Protein AF-K0VFM0-F1 (afdb_monomer)

Foldseek 3Di:
DVLLLVLLVDDDPVVVVVSVVVVVVVVVVPVVVQLVLLPVVQDDDDSSVVSVVVVVVVVVVCVVCLVVVQVVLVVVNNSSNSNVCVVVVVVCVVCVVVPGDDDDDDDDDDPDDPPLLCVLQVLLVVLCVVLVVCCVVPNPPDPSNVVSPVSSVVSVVSSVVSQVPDPRHPDNPVVCVPPVVVVVVVVVVVVVCVVVVD

Structure (mmCIF, N/CA/C/O backbone):
data_AF-K0VFM0-F1
#
_entry.id   AF-K0VFM0-F1
#
loop_
_atom_site.group_PDB
_atom_site.id
_atom_site.type_symbol
_atom_site.label_atom_id
_atom_site.label_alt_id
_atom_site.label_comp_id
_atom_site.label_asym_id
_atom_site.label_entity_id
_atom_site.label_seq_id
_atom_site.pdbx_PDB_ins_code
_atom_site.Cartn_x
_atom_site.Cartn_y
_atom_site.Cartn_z
_atom_site.occupancy
_atom_site.B_iso_or_equiv
_atom_site.auth_seq_id
_atom_site.auth_comp_id
_atom_site.auth_asym_id
_atom_site.auth_atom_id
_atom_site.pdbx_PDB_model_num
ATOM 1 N N . ALA A 1 1 ? 13.503 -5.349 4.483 1.00 81.88 1 ALA A N 1
ATOM 2 C CA . ALA A 1 1 ? 14.954 -5.224 4.218 1.00 81.88 1 ALA A CA 1
ATOM 3 C C . ALA A 1 1 ? 15.462 -6.308 3.263 1.00 81.88 1 ALA A C 1
ATOM 5 O O . ALA A 1 1 ? 15.886 -5.956 2.171 1.00 81.88 1 ALA A O 1
ATOM 6 N N . ALA A 1 2 ? 15.343 -7.597 3.610 1.00 86.94 2 ALA A N 1
ATOM 7 C CA . ALA A 1 2 ? 15.863 -8.714 2.807 1.00 86.94 2 ALA A CA 1
ATOM 8 C C . ALA A 1 2 ? 15.453 -8.683 1.320 1.00 86.94 2 ALA A C 1
ATOM 10 O O . ALA A 1 2 ? 16.326 -8.657 0.464 1.00 86.94 2 ALA A O 1
ATOM 11 N N . ALA A 1 3 ? 14.156 -8.578 0.997 1.00 84.56 3 ALA A N 1
ATOM 12 C CA . ALA A 1 3 ? 13.694 -8.524 -0.400 1.00 84.56 3 ALA A CA 1
ATOM 13 C C . ALA A 1 3 ? 14.218 -7.302 -1.185 1.00 84.56 3 ALA A C 1
ATOM 15 O O . ALA A 1 3 ? 14.496 -7.402 -2.377 1.00 84.56 3 ALA A O 1
ATOM 16 N N . SER A 1 4 ? 14.389 -6.152 -0.517 1.00 83.06 4 SER A N 1
ATOM 17 C CA . SER A 1 4 ? 14.983 -4.949 -1.124 1.00 83.06 4 SER A CA 1
ATOM 18 C C . SER A 1 4 ? 16.455 -5.159 -1.476 1.00 83.06 4 SER A C 1
ATOM 20 O O . SER A 1 4 ? 16.882 -4.760 -2.553 1.00 83.06 4 SER A O 1
ATOM 22 N N . ILE A 1 5 ? 17.213 -5.788 -0.574 1.00 88.12 5 ILE A N 1
ATOM 23 C CA . ILE A 1 5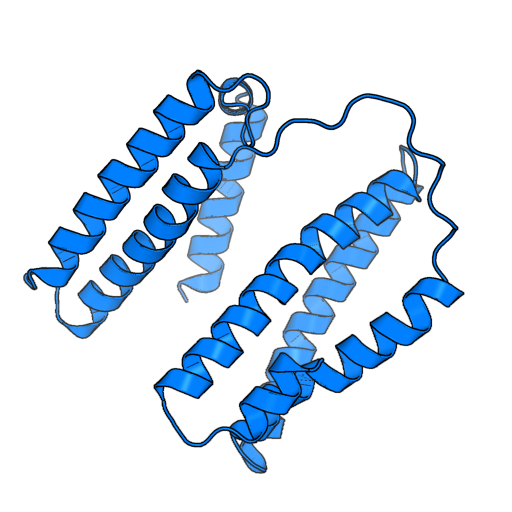 ? 18.629 -6.107 -0.787 1.00 88.12 5 ILE A CA 1
ATOM 24 C C . ILE A 1 5 ? 18.745 -7.153 -1.894 1.00 88.12 5 ILE A C 1
ATOM 26 O O . ILE A 1 5 ? 19.431 -6.909 -2.877 1.00 88.12 5 ILE A O 1
ATOM 30 N N . ALA A 1 6 ? 18.003 -8.259 -1.778 1.00 86.31 6 ALA A N 1
ATOM 31 C CA . ALA A 1 6 ? 18.001 -9.349 -2.748 1.00 86.31 6 ALA A CA 1
ATOM 32 C C . ALA A 1 6 ? 17.711 -8.848 -4.168 1.00 86.31 6 ALA A C 1
ATOM 34 O O . ALA A 1 6 ? 18.461 -9.171 -5.078 1.00 86.31 6 ALA A O 1
ATOM 35 N N . GLY A 1 7 ? 16.705 -7.983 -4.353 1.00 82.38 7 GLY A N 1
ATOM 36 C CA . GLY A 1 7 ? 16.397 -7.405 -5.665 1.00 82.38 7 GLY A CA 1
ATOM 37 C C . GLY A 1 7 ? 17.585 -6.696 -6.329 1.00 82.38 7 GLY A C 1
ATOM 38 O O . GLY A 1 7 ? 17.700 -6.735 -7.549 1.00 82.38 7 GLY A O 1
ATOM 39 N N . GLY A 1 8 ? 18.491 -6.098 -5.547 1.00 83.81 8 GLY A N 1
ATOM 40 C CA . GLY A 1 8 ? 19.696 -5.429 -6.048 1.00 83.81 8 GLY A CA 1
ATOM 41 C C . GLY A 1 8 ? 20.730 -6.359 -6.691 1.00 83.81 8 GLY A C 1
ATOM 42 O O . GLY A 1 8 ? 21.510 -5.894 -7.513 1.00 83.81 8 GLY A O 1
ATOM 43 N N . PHE A 1 9 ? 20.714 -7.654 -6.367 1.00 87.69 9 PHE A N 1
ATOM 44 C CA . PHE A 1 9 ? 21.705 -8.644 -6.819 1.00 87.69 9 PHE A CA 1
ATOM 45 C C . PHE A 1 9 ? 21.132 -9.672 -7.798 1.00 87.69 9 PHE A C 1
ATOM 47 O O . PHE A 1 9 ? 21.772 -10.668 -8.112 1.00 87.69 9 PHE A O 1
ATOM 54 N N . VAL A 1 10 ? 19.899 -9.461 -8.245 1.00 87.69 10 VAL A N 1
ATOM 55 C CA . VAL A 1 10 ? 19.189 -10.398 -9.106 1.00 87.69 10 VAL A CA 1
ATOM 56 C C . VAL A 1 10 ? 19.416 -10.050 -10.576 1.00 87.69 10 VAL A C 1
ATOM 58 O O . VAL A 1 10 ? 19.264 -8.888 -10.956 1.00 87.69 10 VAL A O 1
ATOM 61 N N . ASP A 1 11 ? 19.715 -11.059 -11.400 1.00 86.12 11 ASP A N 1
ATOM 62 C CA . ASP A 1 11 ? 20.033 -10.892 -12.828 1.00 86.12 11 ASP A CA 1
ATOM 63 C C . ASP A 1 11 ? 18.962 -11.404 -13.801 1.00 86.12 11 ASP A C 1
ATOM 65 O O . ASP A 1 11 ? 19.011 -11.064 -14.982 1.00 86.12 11 ASP A O 1
ATOM 69 N N . SER A 1 12 ? 17.964 -12.173 -13.343 1.00 91.38 12 SER A N 1
ATOM 70 C CA . SER A 1 12 ? 16.891 -12.666 -14.218 1.00 91.38 12 SER A CA 1
ATOM 71 C C . SER A 1 12 ? 15.568 -11.922 -14.011 1.00 91.38 12 SER A C 1
ATOM 73 O O . SER A 1 12 ? 15.170 -11.597 -12.893 1.00 91.38 12 SER A O 1
ATOM 75 N N . GLY A 1 13 ? 14.849 -11.662 -15.108 1.00 89.31 13 GLY A N 1
ATOM 76 C CA . GLY A 1 13 ? 13.555 -10.969 -15.080 1.00 89.31 13 GLY A CA 1
ATOM 77 C C . GLY A 1 13 ? 12.537 -11.593 -14.109 1.00 89.31 13 GLY A C 1
ATOM 78 O O . GLY A 1 13 ? 12.006 -10.874 -13.261 1.00 89.31 13 GLY A O 1
ATOM 79 N N . PRO A 1 14 ? 12.297 -12.920 -14.147 1.00 92.62 14 PRO A N 1
ATOM 80 C CA . PRO A 1 14 ? 11.340 -13.569 -13.246 1.00 92.62 14 PRO A CA 1
ATOM 81 C C . PRO A 1 14 ? 11.687 -13.422 -11.760 1.00 92.62 14 PRO A C 1
ATOM 83 O O . PRO A 1 14 ? 10.809 -13.187 -10.930 1.00 92.62 14 PRO A O 1
ATOM 86 N N . THR A 1 15 ? 12.968 -13.517 -11.406 1.00 89.12 15 THR A N 1
ATOM 87 C CA . THR A 1 15 ? 13.404 -13.398 -10.009 1.00 89.12 15 THR A CA 1
ATOM 88 C C . THR A 1 15 ? 13.335 -11.948 -9.521 1.00 89.12 15 THR A C 1
ATOM 90 O O . THR A 1 15 ? 12.985 -11.709 -8.364 1.00 89.12 15 THR A O 1
ATOM 93 N N . LEU A 1 16 ? 13.553 -10.965 -10.404 1.00 89.44 16 LEU A N 1
ATOM 94 C CA . LEU A 1 16 ? 13.345 -9.550 -10.092 1.00 89.44 16 LEU A CA 1
ATOM 95 C C . LEU A 1 16 ? 11.862 -9.256 -9.813 1.00 89.44 16 LEU A C 1
ATOM 97 O O . LEU A 1 16 ? 11.539 -8.544 -8.858 1.00 89.44 16 LEU A O 1
ATOM 101 N N . ILE A 1 17 ? 10.957 -9.842 -10.604 1.00 90.81 17 ILE A N 1
ATOM 102 C CA . ILE A 1 17 ? 9.504 -9.750 -10.395 1.00 90.81 17 ILE A CA 1
ATOM 103 C C . ILE A 1 17 ? 9.112 -10.382 -9.054 1.00 90.81 17 ILE A C 1
ATOM 105 O O . ILE A 1 17 ? 8.379 -9.766 -8.281 1.00 90.81 17 ILE A O 1
ATOM 109 N N . ALA A 1 18 ? 9.643 -11.562 -8.722 1.00 91.38 18 ALA A N 1
ATOM 110 C CA . ALA A 1 18 ? 9.385 -12.206 -7.434 1.00 91.38 18 ALA A CA 1
ATOM 111 C C . ALA A 1 18 ? 9.860 -11.343 -6.247 1.00 91.38 18 ALA A C 1
ATOM 113 O O . ALA A 1 18 ? 9.117 -11.132 -5.287 1.00 91.38 18 ALA A O 1
ATOM 114 N N . ALA A 1 19 ? 11.063 -10.762 -6.329 1.00 90.69 19 ALA A N 1
ATOM 115 C CA .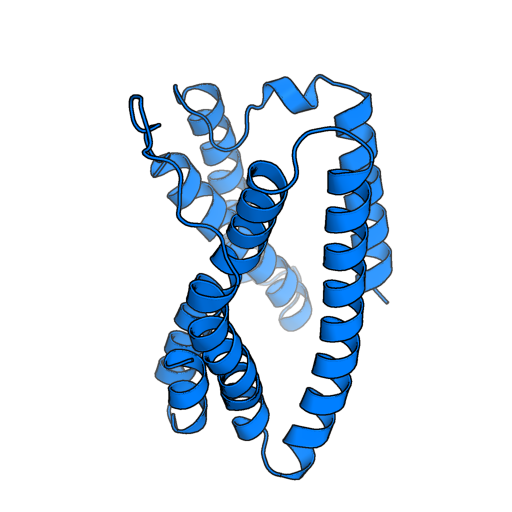 ALA A 1 19 ? 11.573 -9.852 -5.302 1.00 90.69 19 ALA A CA 1
ATOM 116 C C . ALA A 1 19 ? 10.694 -8.596 -5.151 1.00 90.69 19 ALA A C 1
ATOM 118 O O . ALA A 1 19 ? 10.417 -8.151 -4.032 1.00 90.69 19 ALA A O 1
ATOM 119 N N . ARG A 1 20 ? 10.208 -8.038 -6.269 1.00 90.31 20 ARG A N 1
ATOM 120 C CA . ARG A 1 20 ? 9.265 -6.908 -6.285 1.00 90.31 20 ARG A CA 1
ATOM 121 C C . ARG A 1 20 ? 7.937 -7.263 -5.632 1.00 90.31 20 ARG A C 1
ATOM 123 O O . ARG A 1 20 ? 7.436 -6.453 -4.857 1.00 90.31 20 ARG A O 1
ATOM 130 N N . LEU A 1 21 ? 7.408 -8.453 -5.906 1.00 91.56 21 LEU A N 1
ATOM 131 C CA . LEU A 1 21 ? 6.166 -8.941 -5.317 1.00 91.56 21 LEU A CA 1
ATOM 132 C C . LEU A 1 21 ? 6.287 -9.028 -3.792 1.00 91.56 21 LEU A C 1
ATOM 134 O O . LEU A 1 21 ? 5.485 -8.432 -3.078 1.00 91.56 21 LEU A O 1
ATOM 138 N N . ILE A 1 22 ? 7.340 -9.680 -3.289 1.00 93.19 22 ILE A N 1
ATOM 139 C CA . ILE A 1 22 ? 7.588 -9.805 -1.843 1.00 93.19 22 ILE A CA 1
ATOM 140 C C . ILE A 1 22 ? 7.740 -8.422 -1.196 1.00 93.19 22 ILE A C 1
ATOM 142 O O . ILE A 1 22 ? 7.172 -8.155 -0.136 1.00 93.19 22 ILE A O 1
ATOM 146 N N . LYS A 1 23 ? 8.479 -7.511 -1.842 1.00 90.44 23 LYS A N 1
ATOM 147 C CA . LYS A 1 23 ? 8.645 -6.133 -1.361 1.00 90.44 23 LYS A CA 1
ATOM 148 C C . LYS A 1 23 ? 7.313 -5.372 -1.337 1.00 90.44 23 LYS A C 1
ATOM 150 O O . LYS A 1 23 ? 7.068 -4.639 -0.382 1.00 90.44 23 LYS A O 1
ATOM 155 N N . GLY A 1 24 ? 6.464 -5.557 -2.347 1.00 90.94 24 GLY A N 1
ATOM 156 C CA . GLY A 1 24 ? 5.124 -4.975 -2.416 1.00 90.94 24 GLY A CA 1
ATOM 157 C C . GLY A 1 24 ? 4.217 -5.471 -1.291 1.00 90.94 24 GLY A C 1
ATOM 158 O O . GLY A 1 24 ? 3.609 -4.656 -0.605 1.00 90.94 24 GLY A O 1
ATOM 159 N N . ILE A 1 25 ? 4.207 -6.783 -1.029 1.00 92.44 25 ILE A N 1
ATOM 160 C CA . ILE A 1 25 ? 3.456 -7.388 0.084 1.00 92.44 25 ILE A CA 1
ATOM 161 C C . ILE A 1 25 ? 3.911 -6.795 1.425 1.00 92.44 25 ILE A C 1
ATOM 163 O O . ILE A 1 25 ? 3.085 -6.354 2.220 1.00 92.44 25 ILE A O 1
ATOM 167 N N . ALA A 1 26 ? 5.224 -6.714 1.663 1.00 91.38 26 ALA A N 1
ATOM 168 C CA . ALA A 1 26 ? 5.758 -6.117 2.888 1.00 91.38 26 ALA A CA 1
ATOM 169 C C . ALA A 1 26 ? 5.353 -4.636 3.045 1.00 91.38 26 ALA A C 1
ATOM 171 O O . ALA A 1 26 ? 4.979 -4.201 4.136 1.00 91.38 26 ALA A O 1
ATOM 172 N N . ALA A 1 27 ? 5.389 -3.864 1.955 1.00 89.69 27 ALA A N 1
ATOM 173 C CA . ALA A 1 27 ? 4.971 -2.466 1.964 1.00 89.69 27 ALA A CA 1
ATOM 174 C C . ALA A 1 27 ? 3.467 -2.313 2.256 1.00 89.69 27 ALA A C 1
ATOM 176 O O . ALA A 1 27 ? 3.090 -1.444 3.043 1.00 89.69 27 ALA A O 1
ATOM 177 N N . ALA A 1 28 ? 2.623 -3.188 1.697 1.00 90.12 28 ALA A N 1
ATOM 178 C CA . ALA A 1 28 ? 1.171 -3.150 1.872 1.00 90.12 28 ALA A CA 1
ATOM 179 C C . ALA A 1 28 ? 0.735 -3.285 3.342 1.00 90.12 28 ALA A C 1
ATOM 181 O O . ALA A 1 28 ? -0.232 -2.649 3.752 1.00 90.12 28 ALA A O 1
ATOM 182 N N . PHE A 1 29 ? 1.473 -4.043 4.159 1.00 91.12 29 PHE A N 1
ATOM 183 C CA . PHE A 1 29 ? 1.192 -4.168 5.595 1.00 91.12 29 PHE A CA 1
ATOM 184 C C . PHE A 1 29 ? 1.638 -2.963 6.429 1.00 91.12 29 PHE A C 1
ATOM 186 O O . PHE A 1 29 ? 1.129 -2.754 7.528 1.00 91.12 29 PHE A O 1
ATOM 193 N N . THR A 1 30 ? 2.574 -2.154 5.931 1.00 91.31 30 THR A N 1
ATOM 194 C CA . THR A 1 30 ? 3.240 -1.128 6.747 1.00 91.31 30 THR A CA 1
ATOM 195 C C . THR A 1 30 ? 2.290 0.010 7.125 1.00 91.31 30 THR A C 1
ATOM 197 O O . THR A 1 30 ? 2.191 0.369 8.296 1.00 91.31 30 THR A O 1
ATOM 200 N N . ALA A 1 31 ? 1.557 0.558 6.152 1.00 90.69 31 ALA A N 1
ATOM 201 C CA . ALA A 1 31 ? 0.626 1.664 6.380 1.00 90.69 31 ALA A CA 1
ATOM 202 C C . ALA A 1 31 ? -0.540 1.312 7.333 1.00 90.69 31 ALA A C 1
ATOM 204 O O . ALA A 1 31 ? -0.738 2.051 8.300 1.00 90.69 31 ALA A O 1
ATOM 205 N N . PRO A 1 32 ? -1.294 0.208 7.138 1.00 90.38 32 PRO A N 1
ATOM 206 C CA . PRO A 1 32 ? -2.377 -0.151 8.052 1.00 90.38 32 PRO A CA 1
ATOM 207 C C . PRO A 1 32 ? -1.870 -0.528 9.450 1.00 90.38 32 PRO A C 1
ATOM 209 O O . PRO A 1 32 ? -2.517 -0.165 10.429 1.00 90.38 32 PRO A O 1
ATOM 212 N N . ALA A 1 33 ? -0.711 -1.188 9.569 1.00 91.06 33 ALA A N 1
ATOM 213 C CA . ALA A 1 33 ? -0.119 -1.499 10.872 1.00 91.06 33 ALA A CA 1
ATOM 214 C C . ALA A 1 33 ? 0.301 -0.227 11.625 1.00 91.06 33 ALA A C 1
ATOM 216 O O . ALA A 1 33 ? -0.032 -0.069 12.798 1.00 91.06 33 ALA A O 1
ATOM 217 N N . ALA A 1 34 ? 0.971 0.709 10.943 1.00 92.00 34 ALA A N 1
ATOM 218 C CA . ALA A 1 34 ? 1.343 1.995 11.526 1.00 92.00 34 ALA A CA 1
ATOM 219 C C . ALA A 1 34 ? 0.106 2.788 11.964 1.00 92.00 34 ALA A C 1
ATOM 221 O O . ALA A 1 34 ? 0.081 3.322 13.070 1.00 92.00 34 ALA A O 1
ATOM 222 N N . LEU A 1 35 ? -0.942 2.818 11.133 1.00 92.88 35 LEU A N 1
ATOM 223 C CA . LEU A 1 35 ? -2.193 3.473 11.490 1.00 92.88 35 LEU A CA 1
ATOM 224 C C . LEU A 1 35 ? -2.808 2.819 12.730 1.00 92.88 35 LEU A C 1
ATOM 226 O O . LEU A 1 35 ? -3.075 3.521 13.696 1.00 92.88 35 LEU A O 1
ATOM 230 N N . ALA A 1 36 ? -2.970 1.494 12.747 1.00 90.38 36 ALA A N 1
ATOM 231 C CA . ALA A 1 36 ? -3.520 0.771 13.893 1.00 90.38 36 ALA A CA 1
ATOM 232 C C . ALA A 1 36 ? -2.763 1.077 15.197 1.00 90.38 36 ALA A C 1
ATOM 234 O O . ALA A 1 36 ? -3.406 1.375 16.202 1.00 90.38 36 ALA A O 1
ATOM 235 N N . LEU A 1 37 ? -1.426 1.101 15.155 1.00 90.31 37 LEU A N 1
ATOM 236 C CA . LEU A 1 37 ? -0.582 1.473 16.294 1.00 90.31 37 LEU A CA 1
ATOM 237 C C . LEU A 1 37 ? -0.815 2.918 16.746 1.00 90.31 37 LEU A C 1
ATOM 239 O O . LEU A 1 37 ? -0.947 3.179 17.937 1.00 90.31 37 LEU A O 1
ATOM 243 N N . LEU A 1 38 ? -0.909 3.873 15.818 1.00 92.19 38 LEU A N 1
ATOM 244 C CA . LEU A 1 38 ? -1.205 5.263 16.175 1.00 92.19 38 LEU A CA 1
ATOM 245 C C . LEU A 1 38 ? -2.574 5.391 16.845 1.00 92.19 38 LEU A C 1
ATOM 247 O O . LEU A 1 38 ? -2.703 6.107 17.832 1.00 92.19 38 LEU A O 1
ATOM 251 N N . LEU A 1 39 ? -3.584 4.693 16.322 1.00 90.62 39 LEU A N 1
ATOM 252 C CA . LEU A 1 39 ? -4.938 4.709 16.869 1.00 90.62 39 LEU A CA 1
ATOM 253 C C . LEU A 1 39 ? -5.032 4.009 18.237 1.00 90.62 39 LEU A C 1
ATOM 255 O O . LEU A 1 39 ? -5.913 4.364 19.016 1.00 90.62 39 LEU A O 1
ATOM 259 N N . SER A 1 40 ? -4.174 3.021 18.520 1.00 88.56 40 SER A N 1
ATOM 260 C CA . SER A 1 40 ? -4.152 2.313 19.806 1.00 88.56 40 SER A CA 1
ATOM 261 C C . SER A 1 40 ? -3.307 3.019 20.866 1.00 88.56 40 SER A C 1
ATOM 263 O O . SER A 1 40 ? -3.659 2.984 22.040 1.00 88.56 40 SER A O 1
ATOM 265 N N . VAL A 1 41 ? -2.197 3.649 20.471 1.00 89.62 41 VAL A N 1
ATOM 266 C CA . VAL A 1 41 ? -1.286 4.365 21.381 1.00 89.62 41 VAL A CA 1
ATOM 267 C C . VAL A 1 41 ? -1.828 5.751 21.722 1.00 89.62 41 VAL A C 1
ATOM 269 O O . VAL A 1 41 ? -1.802 6.164 22.880 1.00 89.62 41 VAL A O 1
ATOM 272 N N . PHE A 1 42 ? -2.337 6.475 20.725 1.00 88.12 42 PHE A N 1
ATOM 273 C CA . PHE A 1 42 ? -2.924 7.795 20.912 1.00 88.12 42 PHE A CA 1
ATOM 274 C C . PHE A 1 42 ? -4.448 7.644 20.924 1.00 88.12 42 PHE A C 1
ATOM 276 O O . PHE A 1 42 ? -5.068 7.445 19.879 1.00 88.12 42 PHE A O 1
ATOM 283 N N . GLY A 1 43 ? -5.042 7.713 22.121 1.00 84.31 43 GLY A N 1
ATOM 284 C CA . GLY A 1 43 ? -6.494 7.656 22.334 1.00 84.31 43 GLY A CA 1
ATOM 285 C C . GLY A 1 43 ? -7.266 8.788 21.638 1.00 84.31 43 GLY A C 1
ATOM 286 O O . GLY A 1 43 ? -6.748 9.506 20.791 1.00 84.31 43 GLY A O 1
ATOM 287 N N . GLU A 1 44 ? -8.543 8.972 21.952 1.00 87.94 44 GLU A N 1
ATOM 288 C CA . GLU A 1 44 ? -9.372 9.945 21.226 1.00 87.94 44 GLU A CA 1
ATOM 289 C C . GLU A 1 44 ? -8.981 11.417 21.475 1.00 87.94 44 GLU A C 1
ATOM 291 O O . GLU A 1 44 ? -8.373 11.771 22.483 1.00 87.94 44 GLU A O 1
ATOM 296 N N . GLY A 1 45 ? -9.333 12.293 20.526 1.00 90.75 45 GLY A N 1
ATOM 297 C CA . GLY A 1 45 ? -9.147 13.742 20.645 1.00 90.75 45 GLY A CA 1
ATOM 298 C C . GLY A 1 45 ? -7.906 14.303 19.942 1.00 90.75 45 GLY A C 1
ATOM 299 O O . GLY A 1 45 ? -7.454 13.809 18.904 1.00 90.75 45 GLY A O 1
ATOM 300 N N . THR A 1 46 ? -7.376 15.401 20.485 1.00 92.56 46 THR A N 1
ATOM 301 C CA . THR A 1 46 ? -6.342 16.236 19.845 1.00 92.56 46 THR A CA 1
ATOM 302 C C . THR A 1 46 ? -5.000 15.525 19.681 1.00 92.56 46 THR A C 1
ATOM 304 O O . THR A 1 46 ? -4.317 15.741 18.680 1.00 92.56 46 THR A O 1
ATOM 307 N N . ALA A 1 47 ? -4.635 14.638 20.611 1.00 92.06 47 ALA A N 1
ATOM 308 C CA . ALA A 1 47 ? -3.394 13.866 20.546 1.00 92.06 47 ALA A CA 1
ATOM 309 C C . ALA A 1 47 ? -3.348 12.958 19.304 1.00 92.06 47 ALA A C 1
ATOM 311 O O . ALA A 1 47 ? -2.363 12.971 18.566 1.00 92.06 47 ALA A O 1
ATOM 312 N N . ARG A 1 48 ? -4.441 12.243 19.013 1.00 93.88 48 ARG A N 1
ATOM 313 C CA . ARG A 1 48 ? -4.569 11.396 17.818 1.00 93.88 48 ARG A CA 1
ATOM 314 C C . ARG A 1 48 ? -4.629 12.205 16.538 1.00 93.88 48 ARG A C 1
ATOM 316 O O . ARG A 1 48 ? -3.972 11.837 15.571 1.00 93.88 48 ARG A O 1
ATOM 323 N N . ALA A 1 49 ? -5.340 13.333 16.534 1.00 93.38 49 ALA A N 1
ATOM 324 C CA . ALA A 1 49 ? -5.338 14.236 15.384 1.00 93.38 49 ALA A CA 1
ATOM 325 C C . ALA A 1 49 ? -3.916 14.735 15.061 1.00 93.38 49 ALA A C 1
ATOM 327 O O . ALA A 1 49 ? -3.494 14.692 13.907 1.00 93.38 49 ALA A O 1
ATOM 328 N N . LYS A 1 50 ? -3.139 15.125 16.082 1.00 94.56 50 LYS A N 1
ATOM 329 C CA . LYS A 1 50 ? -1.735 15.531 15.925 1.00 94.56 50 LYS A CA 1
ATOM 330 C C . LYS A 1 50 ? -0.861 14.379 15.428 1.00 94.56 50 LYS A C 1
ATOM 332 O O . LYS A 1 50 ? -0.064 14.581 14.517 1.00 94.56 50 LYS A O 1
ATOM 337 N N . ALA A 1 51 ? -1.028 13.180 15.983 1.00 94.19 51 ALA A N 1
ATOM 338 C CA . ALA A 1 51 ? -0.282 11.995 15.571 1.00 94.19 51 ALA A CA 1
ATOM 339 C C . ALA A 1 51 ? -0.551 11.624 14.100 1.00 94.19 51 ALA A C 1
ATOM 341 O O . ALA A 1 51 ? 0.387 11.386 13.343 1.00 94.19 51 ALA A O 1
ATOM 342 N N . LEU A 1 52 ? -1.816 11.662 13.667 1.00 95.19 52 LEU A N 1
ATOM 343 C CA . LEU A 1 52 ? -2.207 11.450 12.268 1.00 95.19 52 LEU A CA 1
ATOM 344 C C . LEU A 1 52 ? -1.698 12.560 11.340 1.00 95.19 52 LEU A C 1
ATOM 346 O O . LEU A 1 52 ? -1.302 12.279 10.208 1.00 95.19 52 LEU A O 1
ATOM 350 N N . GLY A 1 53 ? -1.664 13.805 11.822 1.00 95.00 53 GLY A N 1
ATOM 351 C CA . GLY A 1 53 ? -1.054 14.927 11.113 1.00 95.00 53 GLY A CA 1
ATOM 352 C C . GLY A 1 53 ? 0.439 14.700 10.873 1.00 95.00 53 GLY A C 1
ATOM 353 O O . GLY A 1 53 ? 0.889 14.763 9.734 1.00 95.00 53 GLY A O 1
ATOM 354 N N . VAL A 1 54 ? 1.196 14.343 11.917 1.00 95.69 54 VAL A N 1
ATOM 355 C CA . VAL A 1 54 ? 2.628 14.010 11.801 1.00 95.69 54 VAL A CA 1
ATOM 356 C C . VAL A 1 54 ? 2.843 12.810 10.881 1.00 95.69 54 VAL A C 1
ATOM 358 O O . VAL A 1 54 ? 3.720 12.858 10.028 1.00 95.69 54 VAL A O 1
ATOM 361 N N . PHE A 1 55 ? 2.031 11.758 10.998 1.00 94.81 55 PHE A N 1
ATOM 362 C CA . PHE A 1 55 ? 2.102 10.594 10.113 1.00 94.81 55 PHE A CA 1
ATOM 363 C C . PHE A 1 55 ? 1.933 10.978 8.639 1.00 94.81 55 PHE A C 1
ATOM 365 O O . PHE A 1 55 ? 2.740 10.579 7.800 1.00 94.81 55 PHE A O 1
ATOM 372 N N . SER A 1 56 ? 0.933 11.806 8.337 1.00 93.56 56 SER A N 1
ATOM 373 C CA . SER A 1 56 ? 0.657 12.272 6.975 1.00 93.56 56 SER A CA 1
ATOM 374 C C . SER A 1 56 ? 1.790 13.156 6.441 1.00 93.56 56 SER A C 1
ATOM 376 O O . SER A 1 56 ? 2.253 12.951 5.320 1.00 93.56 56 SER A O 1
ATOM 378 N N . SER A 1 57 ? 2.300 14.083 7.260 1.00 95.38 57 SER A N 1
ATOM 379 C CA . SER A 1 57 ? 3.432 14.951 6.907 1.00 95.38 57 SER A CA 1
ATOM 380 C C . SER A 1 57 ? 4.715 14.160 6.659 1.00 95.38 57 SER A C 1
ATOM 382 O O . SER A 1 57 ? 5.406 14.401 5.671 1.00 95.38 57 SER A O 1
ATOM 384 N N . THR A 1 58 ? 5.021 13.177 7.509 1.00 94.75 58 THR A N 1
ATOM 385 C CA . THR A 1 58 ? 6.171 12.281 7.325 1.00 94.75 58 THR A CA 1
ATOM 386 C C . THR A 1 58 ? 6.003 11.419 6.077 1.00 94.75 58 THR A C 1
ATOM 388 O O . THR A 1 58 ? 6.974 11.205 5.357 1.00 94.75 58 THR A O 1
ATOM 391 N N . GLY A 1 59 ? 4.782 10.967 5.773 1.00 93.44 59 GLY A N 1
ATOM 392 C CA . GLY A 1 59 ? 4.471 10.260 4.530 1.00 93.44 59 GLY A CA 1
ATOM 393 C C . GLY A 1 59 ? 4.756 11.111 3.289 1.00 93.44 59 GLY A C 1
ATOM 394 O O . GLY A 1 59 ? 5.445 10.652 2.378 1.00 93.44 59 GLY A O 1
ATOM 395 N N . ALA A 1 60 ? 4.304 12.368 3.279 1.00 92.81 60 ALA A N 1
ATOM 396 C CA . ALA A 1 60 ? 4.570 13.309 2.190 1.00 92.81 60 ALA A CA 1
ATOM 397 C C . ALA A 1 60 ? 6.068 13.640 2.056 1.00 92.81 60 ALA A C 1
ATOM 399 O O . ALA A 1 60 ? 6.618 13.593 0.956 1.00 92.81 60 ALA A O 1
ATOM 400 N N . ALA A 1 61 ? 6.754 13.904 3.171 1.00 94.94 61 ALA A N 1
ATOM 401 C CA . ALA A 1 61 ? 8.195 14.146 3.178 1.00 94.94 61 ALA A CA 1
ATOM 402 C C . ALA A 1 61 ? 8.975 12.924 2.671 1.00 94.94 61 ALA A C 1
ATOM 404 O O . ALA A 1 61 ? 9.872 13.059 1.842 1.00 94.94 61 ALA A O 1
ATOM 405 N N . GLY A 1 62 ? 8.600 11.722 3.116 1.00 92.94 62 GLY A N 1
ATOM 406 C CA . GLY A 1 62 ? 9.184 10.464 2.661 1.00 92.94 62 GLY A CA 1
ATOM 407 C C . GLY A 1 62 ? 8.954 10.208 1.172 1.00 92.94 62 GLY A C 1
ATOM 408 O O . GLY A 1 62 ? 9.859 9.713 0.505 1.00 92.94 62 GLY A O 1
ATOM 409 N N . PHE A 1 63 ? 7.793 10.587 0.631 1.00 91.56 63 PHE A N 1
ATOM 410 C CA . PHE A 1 63 ? 7.513 10.514 -0.804 1.00 91.56 63 PHE A CA 1
ATOM 411 C C . PHE A 1 63 ? 8.453 11.418 -1.611 1.00 91.56 63 PHE A C 1
ATOM 413 O O . PHE A 1 63 ? 9.120 10.940 -2.528 1.00 91.56 63 PHE A O 1
ATOM 420 N N . VAL A 1 64 ? 8.575 12.695 -1.230 1.00 94.31 64 VAL A N 1
ATOM 421 C CA . VAL A 1 64 ? 9.463 13.658 -1.906 1.00 94.31 64 VAL A CA 1
ATOM 422 C C . VAL A 1 64 ? 10.927 13.229 -1.797 1.00 94.31 64 VAL A C 1
ATOM 424 O O . VAL A 1 64 ? 11.618 13.125 -2.809 1.00 94.31 64 VAL A O 1
ATOM 427 N N . LEU A 1 65 ? 11.396 12.915 -0.584 1.00 93.88 65 LEU A N 1
ATOM 428 C CA . LEU A 1 65 ? 12.764 12.446 -0.355 1.00 93.88 65 LEU A CA 1
ATOM 429 C C . LEU A 1 65 ? 13.042 11.150 -1.116 1.00 93.88 65 LEU A C 1
ATOM 431 O O . LEU A 1 65 ? 14.093 11.019 -1.734 1.00 93.88 65 LEU A O 1
ATOM 435 N N . GLY A 1 66 ? 12.100 10.207 -1.117 1.00 92.12 66 GLY A N 1
ATOM 436 C CA . GLY A 1 66 ? 12.217 8.953 -1.852 1.00 92.12 66 GLY A CA 1
ATOM 437 C C . GLY A 1 66 ? 12.319 9.163 -3.361 1.00 92.12 66 GLY A C 1
ATOM 438 O O . GLY A 1 66 ? 13.096 8.467 -4.009 1.00 92.12 66 GLY A O 1
ATOM 439 N N . MET A 1 67 ? 11.592 10.134 -3.918 1.00 91.31 67 MET A N 1
ATOM 440 C CA . MET A 1 67 ? 11.662 10.475 -5.340 1.00 91.31 67 MET A CA 1
ATOM 441 C C . MET A 1 67 ? 13.026 11.084 -5.703 1.00 91.31 67 MET A C 1
ATOM 443 O O . MET A 1 67 ? 13.667 10.630 -6.650 1.00 91.31 67 MET A O 1
ATOM 447 N N . VAL A 1 68 ? 13.513 12.044 -4.907 1.00 93.69 68 VAL A N 1
ATOM 448 C CA . VAL A 1 68 ? 14.819 12.698 -5.117 1.00 93.69 68 VAL A CA 1
ATOM 449 C C . VAL A 1 68 ? 15.973 11.709 -4.946 1.00 93.69 68 VAL A C 1
ATOM 451 O O . VAL A 1 68 ? 16.819 11.582 -5.830 1.00 93.69 68 VAL A O 1
ATOM 454 N N . LEU A 1 69 ? 15.997 10.971 -3.832 1.00 92.69 69 LEU A N 1
ATOM 455 C CA . LEU A 1 69 ? 17.027 9.968 -3.556 1.00 92.69 69 LEU A CA 1
ATOM 456 C C . LEU A 1 69 ? 16.956 8.806 -4.550 1.00 92.69 69 LEU A C 1
ATOM 458 O O . LEU A 1 69 ? 17.992 8.288 -4.958 1.00 92.69 69 LEU A O 1
ATOM 462 N N . GLY A 1 70 ? 15.750 8.424 -4.976 1.00 91.00 70 GLY A N 1
ATOM 463 C CA . GLY A 1 70 ? 15.533 7.408 -5.999 1.00 91.00 70 GLY A CA 1
ATOM 464 C C . GLY A 1 70 ? 16.122 7.828 -7.341 1.00 91.00 70 GLY A C 1
ATOM 465 O O . GLY A 1 70 ? 16.861 7.051 -7.939 1.00 91.00 70 GLY A O 1
ATOM 466 N N . GLY A 1 71 ? 15.870 9.067 -7.774 1.00 91.06 71 GLY A N 1
ATOM 467 C CA . GLY A 1 71 ? 16.498 9.647 -8.962 1.00 91.06 71 GLY A CA 1
ATOM 468 C C . GLY A 1 71 ? 18.021 9.684 -8.839 1.00 91.06 71 GLY A C 1
ATOM 469 O O . GLY A 1 71 ? 18.715 9.127 -9.684 1.00 91.06 71 GLY A O 1
ATOM 470 N N . ALA A 1 72 ? 18.554 10.234 -7.746 1.00 92.56 72 ALA A N 1
ATOM 471 C CA . ALA A 1 72 ? 19.996 10.284 -7.499 1.00 92.56 72 ALA A CA 1
ATOM 472 C C . ALA A 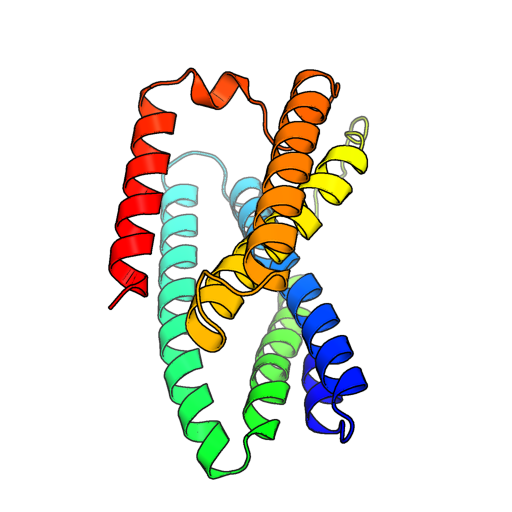1 72 ? 20.657 8.891 -7.499 1.00 92.56 72 ALA A C 1
ATOM 474 O O . ALA A 1 72 ? 21.742 8.718 -8.050 1.00 92.56 72 ALA A O 1
ATOM 475 N N . ALA A 1 73 ? 19.996 7.871 -6.943 1.00 91.50 73 ALA A N 1
ATOM 476 C CA . ALA A 1 73 ? 20.500 6.500 -6.930 1.00 91.50 73 ALA A CA 1
ATOM 477 C C . ALA A 1 73 ? 20.709 5.936 -8.348 1.00 91.50 73 ALA A C 1
ATOM 479 O O . ALA A 1 73 ? 21.634 5.149 -8.560 1.00 91.50 73 ALA A O 1
ATOM 480 N N . THR A 1 74 ? 19.906 6.367 -9.331 1.00 92.50 74 THR A N 1
ATOM 481 C CA . THR A 1 74 ? 20.055 5.919 -10.727 1.00 92.50 74 THR A CA 1
ATOM 482 C C . THR A 1 74 ? 21.345 6.400 -11.394 1.00 92.50 74 THR A C 1
ATOM 484 O O . THR A 1 74 ? 21.800 5.730 -12.316 1.00 92.50 74 THR A O 1
ATOM 487 N N . ILE A 1 75 ? 21.982 7.467 -10.887 1.00 93.81 75 ILE A N 1
ATOM 488 C CA . ILE A 1 75 ? 23.290 7.957 -11.365 1.00 93.81 75 ILE A CA 1
ATOM 489 C C . ILE A 1 75 ? 24.378 6.897 -11.143 1.00 93.81 75 ILE A C 1
ATOM 491 O O . ILE A 1 75 ? 25.276 6.743 -11.967 1.00 93.81 75 ILE A O 1
ATOM 495 N N . PHE A 1 76 ? 24.284 6.143 -10.044 1.00 90.31 76 PHE A N 1
ATOM 496 C CA . PHE A 1 76 ? 25.208 5.051 -9.747 1.00 90.31 76 PHE A CA 1
ATOM 497 C C . PHE A 1 76 ? 24.777 3.759 -10.442 1.00 90.31 76 PHE A C 1
ATOM 499 O O . PHE A 1 76 ? 25.569 3.103 -11.112 1.00 90.31 76 PHE A O 1
ATOM 506 N N . SER A 1 77 ? 23.517 3.359 -10.246 1.00 90.69 77 SER A N 1
ATOM 507 C CA . SER A 1 77 ? 22.922 2.185 -10.881 1.00 90.69 77 SER A CA 1
ATOM 508 C C . SER A 1 77 ? 21.419 2.158 -10.635 1.00 90.69 77 SER A C 1
ATOM 510 O O . SER A 1 77 ? 20.957 2.399 -9.519 1.00 90.69 77 SER A O 1
ATOM 512 N N . TRP A 1 78 ? 20.632 1.722 -11.619 1.00 90.12 78 TRP A N 1
ATOM 513 C CA . TRP A 1 78 ? 19.203 1.457 -11.415 1.00 90.12 78 TRP A CA 1
ATOM 514 C C . TRP A 1 78 ? 18.949 0.449 -10.277 1.00 90.12 78 TRP A C 1
ATOM 516 O O . TRP A 1 78 ? 17.928 0.535 -9.594 1.00 90.12 78 TRP A O 1
ATOM 526 N N . ARG A 1 79 ? 19.897 -0.463 -10.006 1.00 89.94 79 ARG A N 1
ATOM 527 C CA . ARG A 1 79 ? 19.814 -1.444 -8.909 1.00 89.94 79 ARG A CA 1
ATOM 528 C C . ARG A 1 79 ? 19.882 -0.801 -7.529 1.00 89.94 79 ARG A C 1
ATOM 530 O O . ARG A 1 79 ? 19.264 -1.312 -6.595 1.00 89.94 79 ARG A O 1
ATOM 537 N N . ALA A 1 80 ? 20.553 0.344 -7.392 1.00 89.62 80 ALA A N 1
ATOM 538 C CA . ALA A 1 80 ? 20.646 1.059 -6.120 1.00 89.62 80 ALA A CA 1
ATOM 539 C C . ALA A 1 80 ? 19.257 1.486 -5.606 1.00 89.62 80 ALA A C 1
ATOM 541 O O . ALA A 1 80 ? 18.994 1.432 -4.404 1.00 89.62 80 ALA A O 1
ATOM 542 N N . THR A 1 81 ? 18.314 1.778 -6.511 1.00 88.88 81 THR A N 1
ATOM 543 C CA . THR A 1 81 ? 16.913 2.083 -6.158 1.00 88.88 81 THR A CA 1
ATOM 544 C C . THR A 1 81 ? 16.199 0.915 -5.458 1.00 88.88 81 THR A C 1
ATOM 546 O O . THR A 1 81 ? 15.276 1.112 -4.660 1.00 88.88 81 THR A O 1
ATOM 549 N N . LEU A 1 82 ? 16.622 -0.329 -5.715 1.00 87.81 82 LEU A N 1
ATOM 550 C CA . LEU A 1 82 ? 16.044 -1.528 -5.104 1.00 87.81 82 LEU A CA 1
ATOM 551 C C . LEU A 1 82 ? 16.441 -1.636 -3.636 1.00 87.81 82 LEU A C 1
ATOM 553 O O . LEU A 1 82 ? 15.577 -1.889 -2.785 1.00 87.81 82 LEU A O 1
ATOM 557 N N . VAL A 1 83 ? 17.718 -1.360 -3.365 1.00 90.00 83 VAL A N 1
ATOM 558 C CA . VAL A 1 83 ? 18.358 -1.469 -2.052 1.00 90.00 83 VAL A CA 1
ATOM 559 C C . VAL A 1 83 ? 18.070 -0.251 -1.172 1.00 90.00 83 VAL A C 1
ATOM 561 O O . VAL A 1 83 ? 18.014 -0.396 0.043 1.00 90.00 83 VAL A O 1
ATOM 564 N N . MET A 1 84 ? 17.781 0.919 -1.751 1.00 88.50 84 MET A N 1
ATOM 565 C CA . MET A 1 84 ? 17.573 2.191 -1.036 1.00 88.50 84 MET A CA 1
ATOM 566 C C . MET A 1 84 ? 16.563 2.130 0.123 1.00 88.50 84 MET A C 1
ATOM 568 O O . MET A 1 84 ? 16.738 2.790 1.141 1.00 88.50 84 MET A O 1
ATOM 572 N N . GLY A 1 85 ? 15.506 1.320 0.007 1.00 88.06 85 GLY A N 1
ATOM 573 C CA . GLY A 1 85 ? 14.525 1.160 1.090 1.00 88.06 85 GLY A CA 1
ATOM 574 C C . GLY A 1 85 ? 15.006 0.280 2.253 1.00 88.06 85 GLY A C 1
ATOM 575 O O . GLY A 1 85 ? 14.349 0.218 3.290 1.00 88.06 85 GLY A O 1
ATOM 576 N N . ALA A 1 86 ? 16.109 -0.455 2.089 1.00 91.69 86 ALA A N 1
ATOM 577 C CA . ALA A 1 86 ? 16.603 -1.390 3.093 1.00 91.69 86 ALA A CA 1
ATOM 578 C C . ALA A 1 86 ? 17.161 -0.698 4.348 1.00 91.69 86 ALA A C 1
ATOM 580 O O . ALA A 1 86 ? 16.728 -1.108 5.422 1.00 91.69 86 ALA A O 1
ATOM 581 N N . PRO A 1 87 ? 18.017 0.346 4.268 1.00 92.19 87 PRO A N 1
ATOM 582 C CA . PRO A 1 87 ? 18.495 1.063 5.452 1.00 92.19 87 PRO A CA 1
ATOM 583 C C . PRO A 1 87 ? 17.361 1.619 6.312 1.00 92.19 87 PRO A C 1
ATOM 585 O O . PRO A 1 87 ? 17.361 1.419 7.522 1.00 92.19 87 PRO A O 1
ATOM 588 N N . VAL A 1 88 ? 16.348 2.230 5.687 1.00 91.12 88 VAL A N 1
ATOM 589 C CA . VAL A 1 88 ? 15.171 2.754 6.398 1.00 91.12 88 VAL A CA 1
ATOM 590 C C . VAL A 1 88 ? 14.424 1.623 7.103 1.00 91.12 88 VAL A C 1
ATOM 592 O O . VAL A 1 88 ? 14.154 1.718 8.293 1.00 91.12 88 VAL A O 1
ATOM 595 N N . ALA A 1 89 ? 14.159 0.513 6.406 1.00 91.94 89 ALA A N 1
ATOM 596 C CA . ALA A 1 89 ? 13.481 -0.636 7.002 1.00 91.94 89 ALA A CA 1
ATOM 597 C C . ALA A 1 89 ? 14.279 -1.278 8.153 1.00 91.94 89 ALA A C 1
ATOM 599 O O . ALA A 1 89 ? 13.680 -1.738 9.120 1.00 91.94 89 ALA A O 1
ATOM 600 N N . ILE A 1 90 ? 15.612 -1.325 8.053 1.00 94.94 90 ILE A N 1
ATOM 601 C CA . ILE A 1 90 ? 16.494 -1.827 9.117 1.00 94.94 90 ILE A CA 1
ATOM 602 C C . ILE A 1 90 ? 16.444 -0.888 10.321 1.00 94.94 90 ILE A C 1
ATOM 604 O O . ILE A 1 90 ? 16.255 -1.351 11.442 1.00 94.94 90 ILE A O 1
ATOM 608 N N . LEU A 1 91 ? 16.551 0.422 10.094 1.00 94.88 91 LEU A N 1
ATOM 609 C CA . LEU A 1 91 ? 16.470 1.419 11.154 1.00 94.88 91 LEU A CA 1
ATOM 610 C C . LEU A 1 91 ? 15.127 1.331 11.888 1.00 94.88 91 LEU A C 1
ATOM 612 O O . LEU A 1 91 ? 15.101 1.297 13.113 1.00 94.88 91 LEU A O 1
ATOM 616 N N . THR A 1 92 ? 14.016 1.219 11.154 1.00 92.06 92 THR A N 1
ATOM 617 C CA . THR A 1 92 ? 12.691 1.019 11.753 1.00 92.06 92 THR A CA 1
ATOM 618 C C . THR A 1 92 ? 12.618 -0.286 12.542 1.00 92.06 92 THR A C 1
ATOM 620 O O . THR A 1 92 ? 12.084 -0.281 13.644 1.00 92.06 92 THR A O 1
ATOM 623 N N . LEU A 1 93 ? 13.176 -1.387 12.028 1.00 92.94 93 LEU A N 1
ATOM 624 C CA . LEU A 1 93 ? 13.187 -2.678 12.724 1.00 92.94 93 LEU A CA 1
ATOM 625 C C . LEU A 1 93 ? 13.958 -2.623 14.052 1.00 92.94 93 LEU A C 1
ATOM 627 O O . LEU A 1 93 ? 13.549 -3.260 15.016 1.00 92.94 93 LEU A O 1
ATOM 631 N N . ILE A 1 94 ? 15.049 -1.855 14.103 1.00 96.06 94 ILE A N 1
ATOM 632 C CA . ILE A 1 94 ? 15.867 -1.674 15.310 1.00 96.06 94 ILE A CA 1
ATOM 633 C C . ILE A 1 94 ? 15.186 -0.723 16.303 1.00 96.06 94 ILE A C 1
ATOM 635 O O . ILE A 1 94 ? 15.156 -1.003 17.497 1.00 96.06 94 ILE A O 1
ATOM 639 N N . LEU A 1 95 ? 14.633 0.398 15.828 1.00 94.88 95 LEU A N 1
ATOM 640 C CA . LEU A 1 95 ? 14.055 1.432 16.693 1.00 94.88 95 LEU A CA 1
ATOM 641 C C . LEU A 1 95 ? 12.651 1.092 17.201 1.00 94.88 95 LEU A C 1
ATOM 643 O O . LEU A 1 95 ? 12.306 1.488 18.311 1.00 94.88 95 LEU A O 1
ATOM 647 N N . ALA A 1 96 ? 11.842 0.369 16.423 1.00 92.06 96 ALA A N 1
ATOM 648 C CA . ALA A 1 96 ? 10.475 0.015 16.801 1.00 92.06 96 ALA A CA 1
ATOM 649 C C . ALA A 1 96 ? 10.372 -0.618 18.205 1.00 92.06 96 ALA A C 1
ATOM 651 O O . ALA A 1 96 ? 9.626 -0.073 19.014 1.00 92.06 96 ALA A O 1
ATOM 652 N N . PRO A 1 97 ? 11.127 -1.678 18.563 1.00 91.25 97 PRO A N 1
ATOM 653 C CA . PRO A 1 97 ? 11.037 -2.276 19.899 1.00 91.25 97 PRO A CA 1
ATOM 654 C C . PRO A 1 97 ? 11.585 -1.383 21.024 1.00 91.25 97 PRO A C 1
ATOM 656 O O . PRO A 1 97 ? 11.280 -1.628 22.185 1.00 91.25 97 PRO A O 1
ATOM 659 N N . LEU A 1 98 ? 12.401 -0.373 20.701 1.00 92.75 98 LEU A N 1
ATOM 660 C CA . LEU A 1 98 ? 12.989 0.543 21.685 1.00 92.75 98 LEU A CA 1
ATOM 661 C C . LEU A 1 98 ? 12.055 1.708 22.033 1.00 92.75 98 LEU A C 1
ATOM 663 O O . LEU A 1 98 ? 12.138 2.254 23.130 1.00 92.75 98 LEU A O 1
ATOM 667 N N . VAL A 1 99 ? 11.205 2.118 21.089 1.00 92.00 99 VAL A N 1
ATOM 668 C CA . VAL A 1 99 ? 10.377 3.331 21.203 1.00 92.00 99 VAL A CA 1
ATOM 669 C C . VAL A 1 99 ? 8.894 3.003 21.373 1.00 92.00 99 VAL A C 1
ATOM 671 O O . VAL A 1 99 ? 8.160 3.792 21.969 1.00 92.00 99 VAL A O 1
ATOM 674 N N . LEU A 1 100 ? 8.427 1.867 20.847 1.00 89.69 100 LEU A N 1
ATOM 675 C CA . LEU A 1 100 ? 7.022 1.488 20.955 1.00 89.69 100 LEU A CA 1
ATOM 676 C C . LEU A 1 100 ? 6.708 0.895 22.335 1.00 89.69 100 LEU A C 1
ATOM 678 O O . LEU A 1 100 ? 7.492 0.101 22.860 1.00 89.69 100 LEU A O 1
ATOM 682 N N . PRO A 1 101 ? 5.548 1.243 22.920 1.00 86.81 101 PRO A N 1
ATOM 683 C CA . PRO A 1 101 ? 5.077 0.595 24.133 1.00 86.81 101 PRO A CA 1
ATOM 684 C C . PRO A 1 101 ? 4.780 -0.885 23.869 1.00 86.81 101 PRO A C 1
ATOM 686 O O . PRO A 1 101 ? 4.431 -1.271 22.753 1.00 86.81 101 PRO A O 1
ATOM 689 N N . ALA A 1 102 ? 4.889 -1.710 24.911 1.00 84.44 102 ALA A N 1
ATOM 690 C CA . ALA A 1 102 ? 4.523 -3.118 24.823 1.00 84.44 102 ALA A CA 1
ATOM 691 C C . ALA A 1 102 ? 3.033 -3.277 24.481 1.00 84.44 102 ALA A C 1
ATOM 693 O O . ALA A 1 102 ? 2.181 -2.570 25.029 1.00 84.44 102 ALA A O 1
ATOM 694 N N . ASP A 1 103 ? 2.725 -4.237 23.609 1.00 79.94 103 ASP A N 1
ATOM 695 C CA . ASP A 1 103 ? 1.350 -4.539 23.228 1.00 79.94 103 ASP A CA 1
ATOM 696 C C . ASP A 1 103 ? 0.514 -4.934 24.453 1.00 79.94 103 ASP A C 1
ATOM 698 O O . ASP A 1 103 ? 0.915 -5.760 25.282 1.00 79.94 103 ASP A O 1
ATOM 702 N N . ALA A 1 104 ? -0.695 -4.379 24.550 1.00 73.88 104 ALA A N 1
ATOM 703 C CA . ALA A 1 104 ? -1.657 -4.821 25.547 1.00 73.88 104 ALA A CA 1
ATOM 704 C C . ALA A 1 104 ? -2.017 -6.297 25.309 1.00 73.88 104 ALA A C 1
ATOM 706 O O . ALA A 1 104 ? -2.214 -6.732 24.170 1.00 73.88 104 ALA A O 1
ATOM 707 N N . LYS A 1 105 ? -2.149 -7.082 26.389 1.00 73.38 105 LYS A N 1
ATOM 708 C CA . LYS A 1 105 ? -2.604 -8.476 26.291 1.00 73.38 105 LYS A CA 1
ATOM 709 C C . LYS A 1 105 ? -3.977 -8.506 25.627 1.00 73.38 105 LYS A C 1
ATOM 711 O O . LYS A 1 105 ? -4.959 -8.032 26.192 1.00 73.38 105 LYS A O 1
ATOM 716 N N . ARG A 1 106 ? -4.042 -9.080 24.426 1.00 71.12 106 ARG A N 1
ATOM 717 C CA . ARG A 1 106 ? -5.290 -9.174 23.675 1.00 71.12 106 ARG A CA 1
ATOM 718 C C . ARG A 1 106 ? -6.249 -10.139 24.366 1.00 71.12 106 ARG A C 1
ATOM 720 O O . ARG A 1 106 ? -5.942 -11.320 24.507 1.00 71.12 106 ARG A O 1
ATOM 727 N N . THR A 1 107 ? -7.417 -9.640 24.750 1.00 66.88 107 THR A N 1
ATOM 728 C CA . THR A 1 107 ? -8.531 -10.431 25.277 1.00 66.88 107 THR A CA 1
ATOM 729 C C . THR A 1 107 ? -9.654 -10.457 24.235 1.00 66.88 107 THR A C 1
ATOM 731 O O . THR A 1 107 ? -10.044 -9.418 23.709 1.00 66.88 107 THR A O 1
ATOM 734 N N . GLY A 1 108 ? -10.137 -11.651 23.876 1.00 71.75 108 GLY A N 1
ATOM 735 C CA . GLY A 1 108 ? -11.275 -11.834 22.963 1.00 71.75 108 GLY A CA 1
ATOM 736 C C . GLY A 1 108 ? -11.004 -12.705 21.722 1.00 71.75 108 GLY A C 1
ATOM 737 O O . GLY A 1 108 ?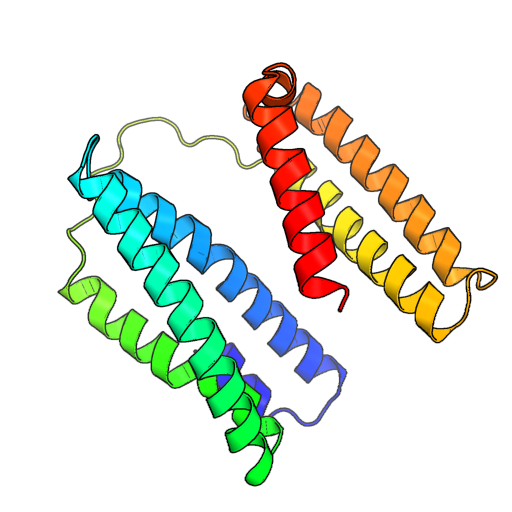 -9.846 -12.986 21.390 1.00 71.75 108 GLY A O 1
ATOM 738 N N . PRO A 1 109 ? -12.076 -13.166 21.046 1.00 73.31 109 PRO A N 1
ATOM 739 C CA . PRO A 1 109 ? -11.988 -14.011 19.857 1.00 73.31 109 PRO A CA 1
ATOM 740 C C . PRO A 1 109 ? -11.340 -13.275 18.676 1.00 73.31 109 PRO A C 1
ATOM 742 O O . PRO A 1 109 ? -11.458 -12.059 18.525 1.00 73.31 109 PRO A O 1
ATOM 745 N N . ARG A 1 110 ? -10.613 -14.022 17.836 1.00 75.62 110 ARG A N 1
ATOM 746 C CA . ARG A 1 110 ? -9.994 -13.471 16.625 1.00 75.62 110 ARG A CA 1
ATOM 747 C C . ARG A 1 110 ? -11.066 -13.376 15.531 1.00 75.62 110 ARG A C 1
ATOM 749 O O . ARG A 1 110 ? -11.676 -14.408 15.264 1.00 75.62 110 ARG A O 1
ATOM 756 N N . PRO A 1 111 ? -11.257 -12.211 14.885 1.00 75.50 111 PRO A N 1
ATOM 757 C CA . PRO A 1 111 ? -12.080 -12.135 13.683 1.00 75.50 111 PRO A CA 1
ATOM 758 C C . PRO A 1 111 ? -11.557 -13.124 12.643 1.00 75.50 111 PRO A C 1
ATOM 760 O O . PRO A 1 111 ? -10.335 -13.297 12.521 1.00 75.50 111 PRO A O 1
ATOM 763 N N . ALA A 1 112 ? -12.461 -13.781 11.921 1.00 80.75 112 ALA A N 1
ATOM 764 C CA . ALA A 1 112 ? -12.059 -14.646 10.824 1.00 80.75 112 ALA A CA 1
ATOM 765 C C . ALA A 1 112 ? -11.460 -13.789 9.699 1.00 80.75 112 ALA A C 1
ATOM 767 O O . ALA A 1 112 ? -11.974 -12.721 9.374 1.00 80.75 112 ALA A O 1
ATOM 768 N N . PHE A 1 113 ? -10.348 -14.237 9.116 1.00 83.38 113 PHE A N 1
ATOM 769 C CA . PHE A 1 113 ? -9.795 -13.575 7.938 1.00 83.38 113 PHE A CA 1
ATOM 770 C C . PHE A 1 113 ? -10.630 -13.957 6.712 1.00 83.38 113 PHE A C 1
ATOM 772 O O . PHE A 1 113 ? -10.761 -15.146 6.412 1.00 83.38 113 PHE A O 1
ATOM 779 N N . ASP A 1 114 ? -11.163 -12.962 6.003 1.00 88.19 114 ASP A N 1
ATOM 780 C CA . ASP A 1 114 ? -11.928 -13.170 4.773 1.00 88.19 114 ASP A CA 1
ATOM 781 C C . ASP A 1 114 ? -11.000 -13.512 3.594 1.00 88.19 114 ASP A C 1
ATOM 783 O O . ASP A 1 114 ? -10.587 -12.673 2.788 1.00 88.19 114 ASP A O 1
ATOM 787 N N . TRP A 1 115 ? -10.643 -14.794 3.507 1.00 91.12 115 TRP A N 1
ATOM 788 C CA . TRP A 1 115 ? -9.841 -15.332 2.410 1.00 91.12 115 TRP A CA 1
ATOM 789 C C . TRP A 1 115 ? -10.546 -15.216 1.061 1.00 91.12 115 TRP A C 1
ATOM 791 O O . TRP A 1 115 ? -9.886 -14.967 0.052 1.00 91.12 115 TRP A O 1
ATOM 801 N N . ALA A 1 116 ? -11.865 -15.409 1.028 1.00 91.06 116 ALA A N 1
ATOM 802 C CA . ALA A 1 116 ? -12.635 -15.400 -0.209 1.00 91.06 116 ALA A CA 1
ATOM 803 C C . ALA A 1 116 ? -12.698 -13.986 -0.801 1.00 91.06 116 ALA A C 1
ATOM 805 O O . ALA A 1 116 ? -12.470 -13.807 -2.000 1.00 91.06 116 ALA A O 1
ATOM 806 N N . GLY A 1 117 ? -12.919 -12.975 0.039 1.00 91.62 117 GLY A N 1
ATOM 807 C CA . GLY A 1 117 ? -12.841 -11.577 -0.354 1.00 91.62 117 GLY A CA 1
ATOM 808 C C . GLY A 1 117 ? -11.436 -11.211 -0.830 1.00 91.62 117 GLY A C 1
ATOM 809 O O . GLY A 1 117 ? -11.265 -10.716 -1.944 1.00 91.62 117 GLY A O 1
ATOM 810 N N . ALA A 1 118 ? -10.400 -11.561 -0.060 1.00 91.94 118 ALA A N 1
ATOM 811 C CA . ALA A 1 118 ? -9.011 -11.273 -0.423 1.00 91.94 118 ALA A CA 1
ATOM 812 C C . ALA A 1 118 ? -8.587 -11.902 -1.767 1.00 91.94 118 ALA A C 1
ATOM 814 O O . ALA A 1 118 ? -7.941 -11.238 -2.587 1.00 91.94 118 ALA A O 1
ATOM 815 N N . LEU A 1 119 ? -8.968 -13.162 -2.014 1.00 94.88 119 LEU A N 1
ATOM 816 C CA . LEU A 1 119 ? -8.653 -13.903 -3.241 1.00 94.88 119 LEU A CA 1
ATOM 817 C C . LEU A 1 119 ? -9.449 -13.439 -4.462 1.00 94.88 119 LEU A C 1
ATOM 819 O O . LEU A 1 119 ? -9.049 -13.745 -5.581 1.00 94.88 119 LEU A O 1
ATOM 823 N N . THR A 1 120 ? -10.545 -12.707 -4.280 1.00 95.62 120 THR A N 1
ATOM 824 C CA . THR A 1 120 ? -11.340 -12.174 -5.394 1.00 95.62 120 THR A CA 1
ATOM 825 C C . THR A 1 120 ? -10.928 -10.743 -5.724 1.00 95.62 120 THR A C 1
ATOM 827 O O . THR A 1 120 ? -10.613 -10.445 -6.877 1.00 95.62 120 THR A O 1
ATOM 830 N N . ILE A 1 121 ? -10.814 -9.867 -4.721 1.00 95.62 121 ILE A N 1
ATOM 831 C CA . ILE A 1 121 ? -10.499 -8.452 -4.952 1.00 95.62 121 ILE A CA 1
ATOM 832 C C . ILE A 1 121 ? -9.062 -8.223 -5.423 1.00 95.62 121 ILE A C 1
ATOM 834 O O . ILE A 1 121 ? -8.836 -7.409 -6.316 1.00 95.62 121 ILE A O 1
ATOM 838 N N . THR A 1 122 ? -8.087 -8.954 -4.870 1.00 94.12 122 THR A N 1
ATOM 839 C CA . THR A 1 122 ? -6.665 -8.752 -5.190 1.00 94.12 122 THR A CA 1
ATOM 840 C C . THR A 1 122 ? -6.370 -9.008 -6.673 1.00 94.12 122 THR A C 1
ATOM 842 O O . THR A 1 122 ? -5.899 -8.086 -7.343 1.00 94.12 122 THR A O 1
ATOM 845 N N . PRO A 1 123 ? -6.666 -10.195 -7.244 1.00 95.88 123 PRO A N 1
ATOM 846 C CA . PRO A 1 123 ? -6.490 -10.408 -8.678 1.00 95.88 123 PRO A CA 1
ATOM 847 C C . PRO A 1 123 ? -7.445 -9.553 -9.517 1.00 95.88 123 PRO A C 1
ATOM 849 O O . PRO A 1 123 ? -7.057 -9.134 -10.603 1.00 95.88 123 PRO A O 1
ATOM 852 N N . GLY A 1 124 ? -8.648 -9.235 -9.020 1.00 97.06 124 GLY A N 1
ATOM 853 C CA . GLY A 1 124 ? -9.582 -8.343 -9.708 1.00 97.06 124 GLY A CA 1
ATOM 854 C C . GLY A 1 124 ? -8.981 -6.961 -9.976 1.00 97.06 124 GLY A C 1
ATOM 855 O O . GLY A 1 124 ? -9.013 -6.481 -11.109 1.00 97.06 124 GLY A O 1
ATOM 856 N N . LEU A 1 125 ? -8.356 -6.348 -8.968 1.00 95.50 125 LEU A N 1
ATOM 857 C CA . LEU A 1 125 ? -7.673 -5.058 -9.105 1.00 95.50 125 LEU A CA 1
ATOM 858 C C . LEU A 1 125 ? -6.392 -5.159 -9.942 1.00 95.50 125 LEU A C 1
ATOM 860 O O . LEU A 1 125 ? -6.126 -4.272 -10.751 1.00 95.50 125 LEU A O 1
ATOM 864 N N . LEU A 1 126 ? -5.617 -6.239 -9.797 1.00 94.81 126 LEU A N 1
ATOM 865 C CA . LEU A 1 126 ? -4.422 -6.460 -10.620 1.00 94.81 126 LEU A CA 1
ATOM 866 C C . LEU A 1 126 ? -4.775 -6.573 -12.108 1.00 94.81 126 LEU A C 1
ATOM 868 O O . LEU A 1 126 ? -4.123 -5.942 -12.936 1.00 94.81 126 LEU A O 1
ATOM 872 N N . LEU A 1 127 ? -5.824 -7.328 -12.445 1.00 97.06 127 LEU A N 1
ATOM 873 C CA . LEU A 1 127 ? -6.317 -7.469 -13.815 1.00 97.06 127 LEU A CA 1
ATOM 874 C C . LEU A 1 127 ? -6.918 -6.171 -14.352 1.00 97.06 127 LEU A C 1
ATOM 876 O O . LEU A 1 127 ? -6.747 -5.882 -15.532 1.00 97.06 127 LEU A O 1
ATOM 880 N N . PHE A 1 128 ? -7.568 -5.373 -13.500 1.00 96.69 128 PHE A N 1
ATOM 881 C CA . PHE A 1 128 ? -8.055 -4.049 -13.886 1.00 96.69 128 PHE A CA 1
ATOM 882 C C . PHE A 1 128 ? -6.898 -3.155 -14.337 1.00 96.69 128 PHE A C 1
ATOM 884 O O . PHE A 1 128 ? -6.898 -2.645 -15.456 1.00 96.69 128 PHE A O 1
ATOM 891 N N . VAL A 1 129 ? -5.884 -3.008 -13.477 1.00 94.06 129 VAL A N 1
ATOM 892 C CA . VAL A 1 129 ? -4.698 -2.193 -13.765 1.00 94.06 129 VAL A CA 1
ATOM 893 C C . VAL A 1 129 ? -3.977 -2.731 -14.996 1.00 94.06 129 VAL A C 1
ATOM 895 O O . VAL A 1 129 ? -3.671 -1.958 -15.900 1.00 94.06 129 VAL A O 1
ATOM 898 N N . PHE A 1 130 ? -3.775 -4.049 -15.078 1.00 94.06 130 PHE A N 1
ATOM 899 C CA . PHE A 1 130 ? -3.173 -4.690 -16.243 1.00 94.06 130 PHE A CA 1
ATOM 900 C C . PHE A 1 130 ? -3.943 -4.374 -17.530 1.00 94.06 130 PHE A C 1
ATOM 902 O O . PHE A 1 130 ? -3.323 -3.982 -18.511 1.00 94.06 130 PHE A O 1
ATOM 909 N N . GLY A 1 131 ? -5.273 -4.489 -17.528 1.00 95.00 131 GLY A N 1
ATOM 910 C CA . GLY A 1 131 ? -6.105 -4.205 -18.694 1.00 95.00 131 GLY A CA 1
ATOM 911 C C . GLY A 1 131 ? -5.991 -2.757 -19.163 1.00 95.00 131 GLY A C 1
ATOM 912 O O . GLY A 1 131 ? -5.784 -2.518 -20.349 1.00 95.00 131 GLY A O 1
ATOM 913 N N . ILE A 1 132 ? -6.035 -1.791 -18.240 1.00 93.88 132 ILE A N 1
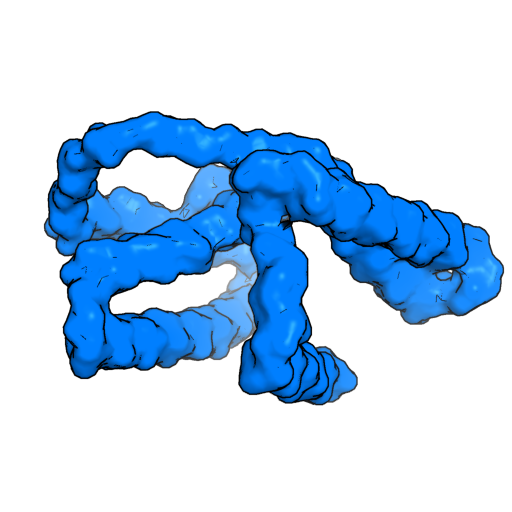ATOM 914 C CA . ILE A 1 132 ? -5.876 -0.364 -18.563 1.00 93.88 132 ILE A CA 1
ATOM 915 C C . ILE A 1 132 ? -4.465 -0.059 -19.086 1.00 93.88 132 ILE A C 1
ATOM 917 O O . ILE A 1 132 ? -4.314 0.610 -20.108 1.00 93.88 132 ILE A O 1
ATOM 921 N N . THR A 1 133 ? -3.419 -0.576 -18.434 1.00 92.38 133 THR A N 1
ATOM 922 C CA . THR A 1 133 ? -2.034 -0.397 -18.895 1.00 92.38 133 THR A CA 1
ATOM 923 C C . THR A 1 133 ? -1.806 -1.060 -20.256 1.00 92.38 133 THR A C 1
ATOM 925 O O . THR A 1 133 ? -1.163 -0.478 -21.130 1.00 92.38 133 THR A O 1
ATOM 928 N N . ASN A 1 134 ? -2.369 -2.249 -20.478 1.00 92.81 134 ASN A N 1
ATOM 929 C CA . ASN A 1 134 ? -2.261 -2.963 -21.745 1.00 92.81 134 ASN A CA 1
ATOM 930 C C . ASN A 1 134 ? -3.035 -2.262 -22.871 1.00 92.81 134 ASN A C 1
ATOM 932 O O . ASN A 1 134 ? -2.562 -2.252 -24.008 1.00 92.81 134 ASN A O 1
ATOM 936 N N . ALA A 1 135 ? -4.175 -1.631 -22.563 1.00 92.88 135 ALA A N 1
ATOM 937 C CA . ALA A 1 135 ? -4.924 -0.804 -23.508 1.00 92.88 135 ALA A CA 1
ATOM 938 C C . ALA A 1 135 ? -4.085 0.373 -24.020 1.00 92.88 135 ALA A C 1
ATOM 940 O O . ALA A 1 135 ? -4.107 0.667 -25.213 1.00 92.88 135 ALA A O 1
ATOM 941 N N . ALA A 1 136 ? -3.314 1.015 -23.137 1.00 89.94 136 ALA A N 1
ATOM 942 C CA . ALA A 1 136 ? -2.409 2.098 -23.516 1.00 89.94 136 ALA A CA 1
ATOM 943 C C . ALA A 1 136 ? -1.228 1.607 -24.374 1.00 89.94 136 ALA A C 1
ATOM 945 O O . ALA A 1 136 ? -0.810 2.304 -25.292 1.00 89.94 136 ALA A O 1
ATOM 946 N N . ALA A 1 137 ? -0.706 0.406 -24.099 1.00 90.94 137 ALA A N 1
ATOM 947 C CA . ALA A 1 137 ? 0.460 -0.139 -24.798 1.00 90.94 137 ALA A CA 1
ATOM 948 C C . ALA A 1 137 ? 0.132 -0.795 -26.154 1.00 90.94 137 ALA A C 1
ATOM 950 O O . ALA A 1 137 ? 0.880 -0.639 -27.114 1.00 90.94 137 ALA A O 1
ATOM 951 N N . THR A 1 138 ? -0.963 -1.557 -26.229 1.00 91.75 138 THR A N 1
ATOM 952 C CA . THR A 1 138 ? -1.318 -2.405 -27.390 1.00 91.75 138 THR A CA 1
ATOM 953 C C . THR A 1 138 ? -2.653 -2.033 -28.037 1.00 91.75 138 THR A C 1
ATOM 955 O O . THR A 1 138 ? -3.047 -2.623 -29.042 1.00 91.75 138 THR A O 1
ATOM 958 N N . GLY A 1 139 ? -3.343 -1.030 -27.492 1.00 90.25 139 GLY A N 1
ATOM 959 C CA . GLY A 1 139 ? -4.626 -0.551 -27.981 1.00 90.25 139 GLY A CA 1
ATOM 960 C C . GLY A 1 139 ? -5.833 -1.261 -27.363 1.00 90.25 139 GLY A C 1
ATOM 961 O O . GLY A 1 139 ? -5.769 -2.363 -26.811 1.00 90.25 139 GLY A O 1
ATOM 962 N N . TRP A 1 140 ? -6.988 -0.615 -27.502 1.00 94.12 140 TRP A N 1
ATOM 963 C CA . TRP A 1 140 ? -8.270 -1.106 -26.991 1.00 94.12 140 TRP A CA 1
ATOM 964 C C . TRP A 1 140 ? -8.814 -2.321 -27.742 1.00 94.12 140 TRP A C 1
ATOM 966 O O . TRP A 1 140 ? -9.659 -3.027 -27.213 1.00 94.12 140 TRP A O 1
ATOM 976 N N . GLN A 1 141 ? -8.349 -2.576 -28.965 1.00 93.69 141 GLN A N 1
ATOM 977 C CA . GLN A 1 141 ? -8.827 -3.699 -29.781 1.00 93.69 141 GLN A CA 1
ATOM 978 C C . GLN A 1 141 ? -8.093 -5.013 -29.477 1.00 93.69 141 GLN A C 1
ATOM 980 O O . GLN A 1 141 ? -8.460 -6.066 -29.994 1.00 93.69 141 GLN A O 1
ATOM 985 N N . ALA A 1 142 ? -7.059 -4.978 -28.634 1.00 91.75 142 ALA A N 1
ATOM 986 C CA . ALA A 1 142 ? -6.312 -6.169 -28.272 1.00 91.75 142 ALA A CA 1
ATOM 987 C C . ALA A 1 142 ? -7.157 -7.095 -27.378 1.00 91.75 142 ALA A C 1
ATOM 989 O O . ALA A 1 142 ? -7.693 -6.676 -26.350 1.00 91.75 142 ALA A O 1
ATOM 990 N N . PHE A 1 143 ? -7.228 -8.382 -27.731 1.00 94.31 143 PHE A N 1
ATOM 991 C CA . PHE A 1 143 ? -7.934 -9.397 -26.938 1.00 94.31 143 PHE A CA 1
ATOM 992 C C . PHE A 1 143 ? -7.513 -9.428 -25.450 1.00 94.31 143 PHE A C 1
ATOM 994 O O . PHE A 1 143 ? -8.403 -9.455 -24.597 1.00 94.31 143 PHE A O 1
ATOM 1001 N N . PRO A 1 144 ? -6.210 -9.346 -25.088 1.00 92.19 144 PRO A N 1
ATOM 1002 C CA . PRO A 1 144 ? -5.787 -9.339 -23.683 1.00 92.19 144 PRO A CA 1
ATOM 1003 C C . PRO A 1 144 ? -6.361 -8.176 -22.862 1.00 92.19 144 PRO A C 1
ATOM 1005 O O . PRO A 1 144 ? -6.597 -8.335 -21.663 1.00 92.19 144 PRO A O 1
ATOM 1008 N N . THR A 1 145 ? -6.629 -7.028 -23.494 1.00 94.31 145 THR A N 1
ATOM 1009 C CA . THR A 1 145 ? -7.243 -5.859 -22.849 1.00 94.31 145 THR A CA 1
ATOM 1010 C C . THR A 1 145 ? -8.661 -6.189 -22.389 1.00 94.31 145 THR A C 1
ATOM 1012 O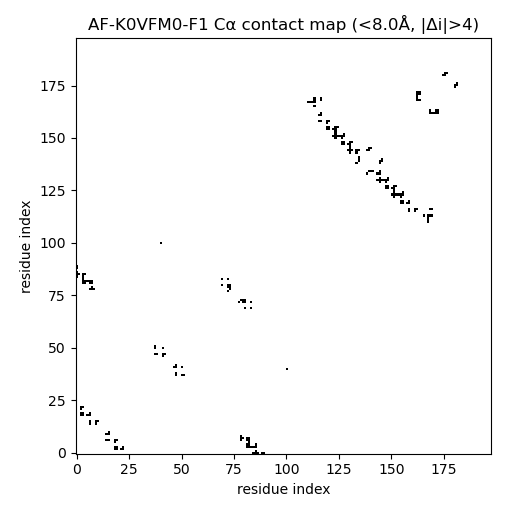 O . THR A 1 145 ? -8.963 -6.113 -21.202 1.00 94.31 145 THR A O 1
ATOM 1015 N N . TRP A 1 146 ? -9.528 -6.636 -23.299 1.00 96.38 146 TRP A N 1
ATOM 1016 C CA . TRP A 1 146 ? -10.912 -6.960 -22.944 1.00 96.38 146 TRP A CA 1
ATOM 1017 C C . TRP A 1 146 ? -11.025 -8.194 -22.053 1.00 96.38 146 TRP A C 1
ATOM 1019 O O . TRP A 1 146 ? -11.837 -8.196 -21.130 1.00 96.38 146 TRP A O 1
ATOM 1029 N N . ALA A 1 147 ? -10.192 -9.215 -22.275 1.00 96.19 147 ALA A N 1
ATOM 1030 C CA . ALA A 1 147 ? -10.184 -10.416 -21.446 1.00 96.19 147 ALA A CA 1
ATOM 1031 C C . ALA A 1 147 ? -9.856 -10.093 -19.978 1.00 96.19 147 ALA A C 1
ATOM 1033 O O . ALA A 1 147 ? -10.554 -10.550 -19.073 1.00 96.19 147 ALA A O 1
ATOM 1034 N N . SER A 1 148 ? -8.833 -9.266 -19.734 1.00 96.31 148 SER A N 1
ATOM 1035 C CA . SER A 1 148 ? -8.449 -8.861 -18.376 1.00 96.31 148 SER A CA 1
ATOM 1036 C C . SER A 1 148 ? -9.468 -7.925 -17.724 1.00 96.31 148 SER A C 1
ATOM 1038 O O . SER A 1 148 ? -9.799 -8.125 -16.557 1.00 96.31 148 SER A O 1
ATOM 1040 N N . LEU A 1 149 ? -10.034 -6.966 -18.466 1.00 96.50 149 LEU A N 1
ATOM 1041 C CA . LEU A 1 149 ? -11.082 -6.078 -17.951 1.00 96.50 149 LEU A CA 1
ATOM 1042 C C . LEU A 1 149 ? -12.367 -6.839 -17.598 1.00 96.50 149 LEU A C 1
ATOM 1044 O O . LEU A 1 149 ? -12.960 -6.588 -16.549 1.00 96.50 149 LEU A O 1
ATOM 1048 N N . LEU A 1 150 ? -12.782 -7.799 -18.428 1.00 97.31 150 LEU A N 1
ATOM 1049 C CA . LEU A 1 150 ? -13.961 -8.6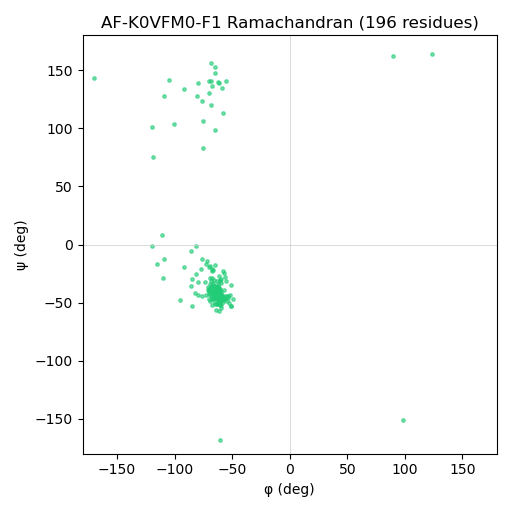17 -18.149 1.00 97.31 150 LEU A CA 1
ATOM 1050 C C . LEU A 1 150 ? -13.726 -9.548 -16.953 1.00 97.31 150 LEU A C 1
ATOM 1052 O O . LEU A 1 150 ? -14.572 -9.630 -16.065 1.00 97.31 150 LEU A O 1
ATOM 1056 N N . ALA A 1 151 ? -12.566 -10.209 -16.889 1.00 97.56 151 ALA A N 1
ATOM 1057 C CA . ALA A 1 151 ? -12.201 -11.048 -15.749 1.00 97.56 151 ALA A CA 1
ATOM 1058 C C . ALA A 1 151 ? -12.124 -10.235 -14.446 1.00 97.56 151 ALA A C 1
ATOM 1060 O O . ALA A 1 151 ? -12.622 -10.674 -13.409 1.00 97.56 151 ALA A O 1
ATOM 1061 N N . SER A 1 152 ? -11.566 -9.024 -14.509 1.00 97.75 152 SER A N 1
ATOM 1062 C CA . SER A 1 152 ? -11.556 -8.073 -13.399 1.00 97.75 152 SER A CA 1
ATOM 1063 C C . SER A 1 152 ? -12.970 -7.732 -12.929 1.00 97.75 152 SER A C 1
ATOM 1065 O O . SER A 1 152 ? -13.260 -7.848 -11.738 1.00 97.75 152 SER A O 1
ATOM 1067 N N . LEU A 1 153 ? -13.869 -7.383 -13.856 1.00 97.69 153 LEU A N 1
ATOM 1068 C CA . LEU A 1 153 ? -15.261 -7.074 -13.539 1.00 97.69 153 LEU A CA 1
ATOM 1069 C C . LEU A 1 153 ? -15.947 -8.250 -12.832 1.00 97.69 153 LEU A C 1
ATOM 1071 O O . LEU A 1 153 ? -16.579 -8.055 -11.797 1.00 97.69 153 LEU A O 1
ATOM 1075 N N . VAL A 1 154 ? -15.783 -9.471 -13.348 1.00 98.00 154 VAL A N 1
ATOM 1076 C CA . VAL A 1 154 ? -16.348 -10.686 -12.738 1.00 98.00 154 VAL A CA 1
ATOM 1077 C C . VAL A 1 154 ? -15.813 -10.898 -11.320 1.00 98.00 154 VAL A C 1
ATOM 1079 O O . VAL A 1 154 ? -16.597 -11.150 -10.407 1.00 98.00 154 VAL A O 1
ATOM 1082 N N . LEU A 1 155 ? -14.503 -10.757 -11.110 1.00 97.81 155 LEU A N 1
ATOM 1083 C CA . LEU A 1 155 ? -13.879 -10.930 -9.796 1.00 97.81 155 LEU A CA 1
ATOM 1084 C C . LEU A 1 155 ? -14.319 -9.864 -8.787 1.00 97.81 155 LEU A C 1
ATOM 1086 O O . LEU A 1 155 ? -14.577 -10.191 -7.632 1.00 97.81 155 LEU A O 1
ATOM 1090 N N . ILE A 1 156 ? -14.452 -8.608 -9.217 1.00 96.50 156 ILE A N 1
ATOM 1091 C CA . ILE A 1 156 ? -14.941 -7.517 -8.365 1.00 96.50 156 ILE A CA 1
ATOM 1092 C C . ILE A 1 156 ? -16.414 -7.739 -8.002 1.00 96.50 156 ILE A C 1
ATOM 1094 O O . ILE A 1 156 ? -16.798 -7.553 -6.850 1.00 96.50 156 ILE A O 1
ATOM 1098 N N . LEU A 1 157 ? -17.250 -8.179 -8.946 1.00 96.12 157 LEU A N 1
ATOM 1099 C CA . LEU A 1 157 ? -18.643 -8.523 -8.650 1.00 96.12 157 LEU A CA 1
ATOM 1100 C C . LEU A 1 157 ? -18.735 -9.709 -7.682 1.00 96.12 157 LEU A C 1
ATOM 1102 O O . LEU A 1 157 ? -19.533 -9.671 -6.746 1.00 96.12 157 LEU A O 1
ATOM 1106 N N . LEU A 1 158 ? -17.895 -10.731 -7.863 1.00 95.31 158 LEU A N 1
ATOM 1107 C CA . LEU A 1 158 ? -17.822 -11.868 -6.951 1.00 95.31 158 LEU A CA 1
ATOM 1108 C C . LEU A 1 158 ? -17.395 -11.430 -5.545 1.00 95.31 158 LEU A C 1
ATOM 1110 O O . LEU A 1 158 ? -18.026 -11.847 -4.578 1.00 95.31 158 LEU A O 1
ATOM 1114 N N . PHE A 1 159 ? -16.404 -10.542 -5.434 1.00 94.88 159 PHE A N 1
ATOM 1115 C CA . PHE A 1 159 ? -16.005 -9.929 -4.166 1.00 94.88 159 PHE A CA 1
ATOM 1116 C C . PHE A 1 159 ? -17.193 -9.264 -3.461 1.00 94.88 159 PHE A C 1
ATOM 1118 O O . PHE A 1 159 ? -17.446 -9.542 -2.294 1.00 94.88 159 PHE A O 1
ATOM 1125 N N . LEU A 1 160 ? -17.980 -8.450 -4.174 1.00 93.69 160 LEU A N 1
ATOM 1126 C CA . LEU A 1 160 ? -19.154 -7.789 -3.592 1.00 93.69 160 LEU A CA 1
ATOM 1127 C C . LEU A 1 160 ? -20.209 -8.788 -3.096 1.00 93.69 160 LEU A C 1
ATOM 1129 O O . LEU A 1 160 ? -20.840 -8.557 -2.066 1.00 93.69 160 LEU A O 1
ATOM 1133 N N . VAL A 1 161 ? -20.408 -9.898 -3.812 1.00 93.38 161 VAL A N 1
ATOM 1134 C CA . VAL A 1 161 ? -21.345 -10.957 -3.405 1.00 93.38 161 VAL A CA 1
ATOM 1135 C C . VAL A 1 161 ? -20.835 -11.715 -2.179 1.00 93.38 161 VAL A C 1
ATOM 1137 O O . VAL A 1 161 ? -21.630 -12.007 -1.284 1.00 93.38 161 VAL A O 1
ATOM 1140 N N . VAL A 1 162 ? -19.539 -12.032 -2.135 1.00 92.19 162 VAL A N 1
ATOM 1141 C CA . VAL A 1 162 ? -18.891 -12.680 -0.985 1.00 92.19 162 VAL A CA 1
ATOM 1142 C C . VAL A 1 162 ? -19.003 -11.783 0.243 1.00 92.19 162 VAL A C 1
ATOM 1144 O O . VAL A 1 162 ? -19.505 -12.225 1.273 1.00 92.19 162 VAL A O 1
ATOM 1147 N N . GLU A 1 163 ? -18.655 -10.506 0.110 1.00 90.88 163 GLU A N 1
ATOM 1148 C CA . GLU A 1 163 ? -18.666 -9.553 1.221 1.00 90.88 163 GLU A CA 1
ATOM 1149 C C . GLU A 1 163 ? -20.060 -9.219 1.739 1.00 90.88 163 GLU A C 1
ATOM 1151 O O . GLU A 1 163 ? -20.262 -8.998 2.930 1.00 90.88 163 GLU A O 1
ATOM 1156 N N . ALA A 1 164 ? -21.068 -9.232 0.866 1.00 88.00 164 ALA A N 1
ATOM 1157 C CA . ALA A 1 164 ? -22.453 -9.076 1.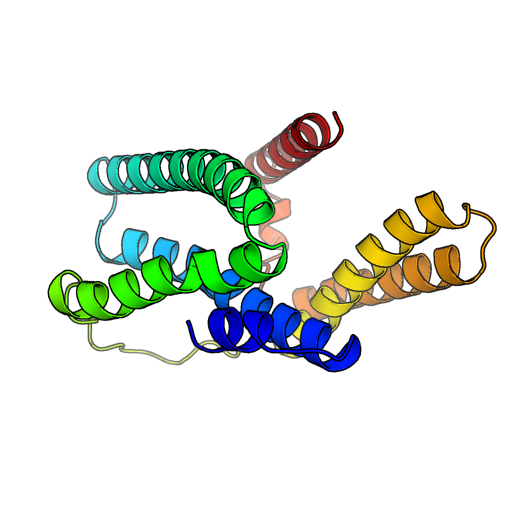294 1.00 88.00 164 ALA A CA 1
ATOM 1158 C C . ALA A 1 164 ? -22.945 -10.239 2.178 1.00 88.00 164 ALA A C 1
ATOM 1160 O O . ALA A 1 164 ? -23.981 -10.105 2.831 1.00 88.00 164 ALA A O 1
ATOM 1161 N N . ARG A 1 165 ? -22.246 -11.383 2.165 1.00 86.38 165 ARG A N 1
ATOM 1162 C CA . ARG A 1 165 ? -22.628 -12.620 2.862 1.00 86.38 165 ARG A CA 1
ATOM 1163 C C . ARG A 1 165 ? -21.655 -13.027 3.971 1.00 86.38 165 ARG A C 1
ATOM 1165 O O . ARG A 1 165 ? -22.024 -13.869 4.787 1.00 86.38 165 ARG A O 1
ATOM 1172 N N . HIS A 1 166 ? -20.436 -12.486 3.996 1.00 86.19 166 HIS A N 1
ATOM 1173 C CA . HIS A 1 166 ? -19.420 -12.831 4.988 1.00 86.19 166 HIS A CA 1
ATOM 1174 C C . HIS A 1 166 ? -19.804 -12.288 6.376 1.00 86.19 166 HIS A C 1
ATOM 1176 O O . HIS A 1 166 ? -20.346 -11.190 6.496 1.00 86.19 166 HIS A O 1
ATOM 1182 N N . ALA A 1 167 ? -19.547 -13.067 7.433 1.00 80.00 167 ALA A N 1
ATOM 1183 C CA . ALA A 1 167 ? -19.909 -12.694 8.807 1.00 80.00 167 ALA A CA 1
ATOM 1184 C C . ALA A 1 167 ? -19.032 -11.554 9.356 1.00 80.00 167 ALA A C 1
ATOM 1186 O O . ALA A 1 167 ? -19.530 -10.668 10.045 1.00 80.00 167 ALA A O 1
ATOM 1187 N N . ASP A 1 168 ? -17.749 -11.561 8.989 1.00 82.12 168 ASP A N 1
ATOM 1188 C CA . ASP A 1 168 ? -16.757 -10.533 9.316 1.00 82.12 168 ASP A CA 1
ATOM 1189 C C . ASP A 1 168 ? -16.220 -9.910 8.013 1.00 82.12 168 ASP A C 1
ATOM 1191 O O . ASP A 1 168 ? -15.145 -10.305 7.556 1.00 82.12 168 ASP A O 1
ATOM 1195 N N . PRO A 1 169 ? -16.986 -9.046 7.324 1.00 81.81 169 PRO A N 1
ATOM 1196 C CA . PRO A 1 169 ? -16.590 -8.532 6.018 1.00 81.81 169 PRO A CA 1
ATOM 1197 C C . PRO A 1 169 ? -15.372 -7.601 6.105 1.00 81.81 169 PRO A C 1
ATOM 1199 O O . PRO A 1 169 ? -15.297 -6.772 7.020 1.00 81.81 169 PRO A O 1
ATOM 1202 N N . MET A 1 170 ? -14.437 -7.669 5.148 1.00 81.94 170 MET A N 1
ATOM 1203 C CA . MET A 1 170 ? -13.307 -6.723 5.076 1.00 81.94 170 MET A CA 1
ATOM 1204 C C . MET A 1 170 ? -13.812 -5.305 4.810 1.00 81.94 170 MET A C 1
ATOM 1206 O O . MET A 1 170 ? -13.308 -4.337 5.386 1.00 81.94 170 MET A O 1
ATOM 1210 N N . VAL A 1 171 ? -14.815 -5.179 3.936 1.00 83.06 171 VAL A N 1
ATOM 1211 C CA . VAL A 1 171 ? -15.486 -3.914 3.626 1.00 83.06 171 VAL A CA 1
ATOM 1212 C C . VAL A 1 171 ? -16.972 -4.025 3.965 1.00 83.06 171 VAL A C 1
ATOM 1214 O O . VAL A 1 171 ? -17.756 -4.536 3.164 1.00 83.06 171 VAL A O 1
ATOM 1217 N N . PRO A 1 172 ? -17.416 -3.474 5.110 1.00 84.25 172 PRO A N 1
ATOM 1218 C CA . PRO A 1 172 ? -18.829 -3.457 5.465 1.00 84.25 172 PRO A CA 1
ATOM 1219 C C . PRO A 1 172 ? -19.616 -2.597 4.466 1.00 84.25 172 PRO A C 1
ATOM 1221 O O . PRO A 1 172 ? -19.672 -1.372 4.589 1.00 84.25 172 PRO A O 1
ATOM 1224 N N . LEU A 1 173 ? -20.261 -3.221 3.473 1.00 84.50 173 LEU A N 1
ATOM 1225 C CA . LEU A 1 173 ? -20.919 -2.523 2.354 1.00 84.50 173 LEU A CA 1
ATOM 1226 C C . LEU A 1 173 ? -21.980 -1.501 2.808 1.00 84.50 173 LEU A C 1
ATOM 1228 O O . LEU A 1 173 ? -22.231 -0.499 2.133 1.00 84.50 173 LEU A O 1
ATOM 1232 N N . GLY A 1 174 ? -22.554 -1.690 4.000 1.00 82.62 174 GLY A N 1
ATOM 1233 C CA . GLY A 1 174 ? -23.456 -0.729 4.640 1.00 82.62 174 GLY A CA 1
ATOM 1234 C C . GLY A 1 174 ? -22.845 0.662 4.859 1.00 82.62 174 GLY A C 1
ATOM 1235 O O . GLY A 1 174 ? -23.586 1.645 4.921 1.00 82.62 174 GLY A O 1
ATOM 1236 N N . MET A 1 175 ? -21.514 0.794 4.905 1.00 84.94 175 MET A N 1
ATOM 1237 C CA . MET A 1 175 ? -20.839 2.085 5.055 1.00 84.94 175 MET A CA 1
ATOM 1238 C C . MET A 1 175 ? -21.102 3.025 3.870 1.00 84.94 175 MET A C 1
ATOM 1240 O O . MET A 1 175 ? -21.227 4.234 4.064 1.00 84.94 175 MET A O 1
ATOM 1244 N N . PHE A 1 176 ? -21.282 2.484 2.660 1.00 83.88 176 PHE A N 1
ATOM 1245 C CA . PHE A 1 176 ? -21.564 3.271 1.454 1.00 83.88 176 PHE A CA 1
ATOM 1246 C C . PHE A 1 176 ? -22.977 3.862 1.428 1.00 83.88 176 PHE A C 1
ATOM 1248 O O . PHE A 1 176 ? -23.238 4.798 0.672 1.00 83.88 176 PHE A O 1
ATOM 1255 N N . ARG A 1 177 ? -23.883 3.387 2.297 1.00 87.25 177 ARG A N 1
ATOM 1256 C CA . ARG A 1 177 ? -25.190 4.031 2.510 1.00 87.25 177 ARG A CA 1
ATOM 1257 C C . ARG A 1 177 ? -25.051 5.399 3.178 1.00 87.25 177 ARG A C 1
ATOM 1259 O O . ARG A 1 177 ? -25.936 6.241 3.046 1.00 87.25 177 ARG A O 1
ATOM 1266 N N . ARG A 1 178 ? -23.943 5.654 3.885 1.00 90.81 178 ARG A N 1
ATOM 1267 C CA . ARG A 1 178 ? -23.677 6.954 4.508 1.00 90.81 178 ARG A CA 1
ATOM 1268 C C . ARG A 1 178 ? -23.257 7.943 3.429 1.00 90.81 178 ARG A C 1
ATOM 1270 O O . ARG A 1 178 ? -22.119 7.917 2.965 1.00 90.81 178 ARG A O 1
ATOM 1277 N N . ALA A 1 179 ? -24.160 8.862 3.087 1.00 88.06 179 ALA A N 1
ATOM 1278 C CA . ALA A 1 179 ? -23.927 9.870 2.057 1.00 88.06 179 ALA A CA 1
ATOM 1279 C C . ALA A 1 179 ? -22.589 10.602 2.252 1.00 88.06 179 ALA A C 1
ATOM 1281 O O . ALA A 1 179 ? -21.809 10.691 1.313 1.00 88.06 179 ALA A O 1
ATOM 1282 N N . LYS A 1 180 ? -22.268 11.057 3.471 1.00 90.81 180 LYS A N 1
ATOM 1283 C CA . LYS A 1 180 ? -20.993 11.744 3.762 1.00 90.81 180 LYS A CA 1
ATOM 1284 C C . LYS A 1 180 ? -19.765 10.922 3.354 1.00 90.81 180 LYS A C 1
ATOM 1286 O O . LYS A 1 180 ? -18.862 11.460 2.727 1.00 90.81 180 LYS A O 1
ATOM 1291 N N . LEU A 1 181 ? -19.756 9.625 3.664 1.00 88.25 181 LEU A N 1
ATOM 1292 C CA . LEU A 1 181 ? -18.628 8.742 3.366 1.00 88.25 181 LEU A CA 1
ATOM 1293 C C . LEU A 1 181 ? -18.514 8.463 1.866 1.00 88.25 181 LEU A C 1
ATOM 1295 O O . LEU A 1 181 ? -17.420 8.479 1.313 1.00 88.25 181 LEU A O 1
ATOM 1299 N N . ARG A 1 182 ? -19.655 8.283 1.190 1.00 89.00 182 ARG A N 1
ATOM 1300 C CA . ARG A 1 182 ? -19.702 8.131 -0.267 1.00 89.00 182 ARG A CA 1
ATOM 1301 C C . ARG A 1 182 ? -19.140 9.361 -0.981 1.00 89.00 182 ARG A C 1
ATOM 1303 O O . ARG A 1 182 ? -18.311 9.205 -1.870 1.00 89.00 182 ARG A O 1
ATOM 1310 N N . HIS A 1 183 ? -19.555 10.566 -0.580 1.00 91.50 183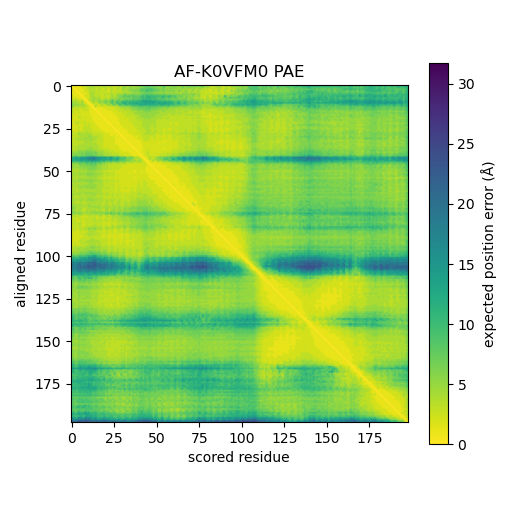 HIS A N 1
ATOM 1311 C CA . HIS A 1 183 ? -19.027 11.802 -1.162 1.00 91.50 183 HIS A CA 1
ATOM 1312 C C . HIS A 1 183 ? -17.535 11.961 -0.859 1.00 91.50 183 HIS A C 1
ATOM 1314 O O . HIS A 1 183 ? -16.773 12.226 -1.778 1.00 91.50 183 HIS A O 1
ATOM 1320 N N . ALA A 1 184 ? -17.100 11.727 0.383 1.00 90.94 184 ALA A N 1
ATOM 1321 C CA . ALA A 1 184 ? -15.688 11.815 0.750 1.00 90.94 184 ALA A CA 1
ATOM 1322 C C . ALA A 1 184 ? -14.808 10.876 -0.094 1.00 90.94 184 ALA A C 1
ATOM 1324 O O . ALA A 1 184 ? -13.796 11.314 -0.634 1.00 90.94 184 ALA A O 1
ATOM 1325 N N . ASN A 1 185 ? -15.225 9.620 -0.279 1.00 90.44 185 ASN A N 1
ATOM 1326 C CA . ASN A 1 185 ? -14.500 8.660 -1.113 1.00 90.44 185 ASN A CA 1
ATOM 1327 C C . ASN A 1 185 ? -14.493 9.061 -2.595 1.00 90.44 185 ASN A C 1
ATOM 1329 O O . ASN A 1 185 ? -13.463 8.935 -3.248 1.00 90.44 185 ASN A O 1
ATOM 1333 N N . ALA A 1 186 ? -15.611 9.569 -3.123 1.00 91.12 186 ALA A N 1
ATOM 1334 C CA . ALA A 1 186 ? -15.681 10.045 -4.505 1.00 91.12 186 ALA A CA 1
ATOM 1335 C C . ALA A 1 186 ? -14.765 11.256 -4.736 1.00 91.12 186 ALA A C 1
ATOM 1337 O O . ALA A 1 186 ? -14.010 11.277 -5.703 1.00 91.12 186 ALA A O 1
ATOM 1338 N N . LEU A 1 187 ? -14.780 12.233 -3.824 1.00 92.69 187 LEU A N 1
ATOM 1339 C CA . LEU A 1 187 ? -13.874 13.380 -3.864 1.00 92.69 187 LEU A CA 1
ATOM 1340 C C . LEU A 1 187 ? -12.410 12.946 -3.766 1.00 92.69 187 LEU A C 1
ATOM 1342 O O . LEU A 1 187 ? -11.596 13.425 -4.544 1.00 92.69 187 LEU A O 1
ATOM 1346 N N . ALA A 1 188 ? -12.076 12.021 -2.863 1.00 89.62 188 ALA A N 1
ATOM 1347 C CA . ALA A 1 188 ? -10.718 11.500 -2.736 1.00 89.62 188 ALA A CA 1
ATOM 1348 C C . ALA A 1 188 ? -10.257 10.779 -4.013 1.00 89.62 188 ALA A C 1
ATOM 1350 O O . ALA A 1 188 ? -9.132 10.987 -4.460 1.00 89.62 188 ALA A O 1
ATOM 1351 N N . ALA A 1 189 ? -11.133 9.977 -4.627 1.00 89.19 189 ALA A N 1
ATOM 1352 C CA . ALA A 1 189 ? -10.848 9.289 -5.881 1.00 89.19 189 ALA A CA 1
ATOM 1353 C C . ALA A 1 189 ? -10.637 10.273 -7.040 1.00 89.19 189 ALA A C 1
ATOM 1355 O O . ALA A 1 189 ? -9.676 10.127 -7.789 1.00 89.19 189 ALA A O 1
ATOM 1356 N N . LEU A 1 190 ? -11.490 11.295 -7.163 1.00 90.62 190 LEU A N 1
ATOM 1357 C CA . LEU A 1 190 ? -11.350 12.340 -8.180 1.00 90.62 190 LEU A CA 1
ATOM 1358 C C . LEU A 1 190 ? -10.084 13.169 -7.970 1.00 90.62 190 LEU A C 1
ATOM 1360 O O . LEU A 1 190 ? -9.353 13.414 -8.923 1.00 90.62 190 LEU A O 1
ATOM 1364 N N . PHE A 1 191 ? -9.804 13.562 -6.727 1.00 90.44 191 PHE A N 1
ATOM 1365 C CA . PHE A 1 191 ? -8.596 14.299 -6.378 1.00 90.44 191 PHE A CA 1
ATOM 1366 C C . PHE A 1 191 ? -7.339 13.495 -6.717 1.00 90.44 191 PHE A C 1
ATOM 1368 O O . PHE A 1 191 ? -6.456 14.024 -7.382 1.00 90.44 191 PHE A O 1
ATOM 1375 N N . GLN A 1 192 ? -7.276 12.210 -6.342 1.00 85.81 192 GLN A N 1
ATOM 1376 C CA . GLN A 1 192 ? -6.133 11.367 -6.699 1.00 85.81 192 GLN A CA 1
ATOM 1377 C C . GLN A 1 192 ? -6.037 11.082 -8.193 1.00 85.81 192 GLN A C 1
ATOM 1379 O O . GLN A 1 192 ? -4.935 11.075 -8.732 1.00 85.81 192 GLN A O 1
ATOM 1384 N N . GLY A 1 193 ? -7.168 10.859 -8.863 1.00 83.94 193 GLY A N 1
ATOM 1385 C CA . GLY A 1 193 ? -7.202 10.665 -10.309 1.00 83.94 193 GLY A CA 1
ATOM 1386 C C . GLY A 1 193 ? -6.663 11.885 -11.051 1.00 83.94 193 GLY A C 1
ATOM 1387 O O . GLY A 1 193 ? -5.835 11.736 -11.941 1.00 83.94 193 GLY A O 1
ATOM 1388 N N . ALA A 1 194 ? -7.067 13.087 -10.633 1.00 86.62 194 ALA A N 1
ATOM 1389 C CA . ALA A 1 194 ? -6.530 14.329 -11.167 1.00 86.62 194 ALA A CA 1
ATOM 1390 C C . ALA A 1 194 ? -5.041 14.485 -10.830 1.00 86.62 194 ALA A C 1
ATOM 1392 O O . ALA A 1 194 ? -4.253 14.731 -11.726 1.00 86.62 194 ALA A O 1
ATOM 1393 N N . TYR A 1 195 ? -4.638 14.296 -9.571 1.00 81.81 195 TYR A N 1
ATOM 1394 C CA . TYR A 1 195 ? -3.252 14.486 -9.128 1.00 81.81 195 TYR A CA 1
ATOM 1395 C C . TYR A 1 195 ? -2.243 13.567 -9.838 1.00 81.81 195 TYR A C 1
ATOM 1397 O O . TYR A 1 195 ? -1.136 14.001 -10.136 1.00 81.81 195 TYR A O 1
ATOM 1405 N N . VAL A 1 196 ? -2.612 12.310 -10.104 1.00 77.12 196 VAL A N 1
ATOM 1406 C CA . VAL A 1 196 ? -1.724 11.303 -10.721 1.00 77.12 196 VAL A CA 1
ATOM 1407 C C . VAL A 1 196 ? -1.839 11.275 -12.252 1.00 77.12 196 VAL A C 1
ATOM 1409 O O . VAL A 1 196 ? -0.955 10.745 -12.916 1.00 77.12 196 VAL A O 1
ATOM 1412 N N . GLY A 1 197 ? -2.925 11.809 -12.818 1.00 62.97 197 GLY A N 1
ATOM 1413 C CA . GLY A 1 197 ? -3.183 11.806 -14.261 1.00 62.97 197 GLY A CA 1
ATOM 1414 C C . GLY A 1 197 ? -2.469 12.900 -15.067 1.00 62.97 197 GLY A C 1
ATOM 1415 O O . GLY A 1 197 ? -2.661 12.933 -16.282 1.00 62.97 197 GLY A O 1
ATOM 1416 N N . PHE A 1 198 ? -1.701 13.782 -14.415 1.00 45.09 198 PHE A N 1
ATOM 1417 C CA . PHE A 1 198 ? -0.872 14.820 -15.046 1.00 45.09 198 PHE A CA 1
ATOM 1418 C C . PHE A 1 198 ? 0.578 14.370 -15.240 1.00 45.09 198 PHE A C 1
ATOM 1420 O O . PHE A 1 198 ? 1.121 13.696 -14.335 1.00 45.09 198 PHE A O 1
#

Secondary structure (DSSP, 8-state):
-HHHHHHHT--SHHHHHHHHHHHHHHHHHHHHHHHHHHHHHS-TTHHHHHHHHHHHHHHHHHHHHHHHHHHHHHHH-TTHHHHTHHHHHHHHHHHHHHHSPPPP---SPPPPP-HHHHHHHHHHHHHHHHHHHHHHHH-TT-HHHHHHHHHHHHHHHHHHHHHTT-SS-SS-GGGGGSHHHHHHHHHHHHHHHHHH--

Nearest PDB structures (foldseek):
  8ufd-assembly1_A  TM=8.961E-01  e=1.188E-04  Mycobacterium tuberculosis
  7y58-assembly1_A  TM=8.315E-01  e=2.153E-03  Staphylococcus aureus
  8tgj-assembly1_B  TM=5.750E-01  e=9.828E+00  Homo sapiens

Mean predicted aligned error: 6.19 Å

Radius of gyration: 20.27 Å; Cα contacts (8 Å, |Δi|>4): 129; chains: 1; bounding box: 50×32×56 Å

pLDDT: mean 89.78, std 6.55, range [45.09, 98.0]

Sequence (198 aa):
AAASIAGGFVDSGPTLIAARLIKGIAAAFTAPAALALLLSVFGEGTARAKALGVFSSTGAAGFVLGMVLGGAATIFSWRATLVMGAPVAILTLILAPLVLPADAKRTGPRPAFDWAGALTITPGLLLFVFGITNAAATGWQAFPTWASLLASLVLILLFLVVEARHADPMVPLGMFRRAKLRHANALAALFQGAYVGF

Solvent-accessible surface area (backbone atoms only — not comparable to full-atom values): 10814 Å² total; per-residue (Å²): 72,67,42,25,46,51,38,44,76,52,88,49,72,71,59,36,51,51,24,50,50,55,40,48,56,58,53,65,51,46,60,61,51,52,48,53,50,47,58,67,74,32,54,88,63,68,64,27,54,50,51,52,48,51,52,51,51,50,50,55,50,49,50,55,51,49,51,54,52,38,54,57,29,44,77,80,31,72,45,45,47,39,31,62,58,18,63,58,44,49,51,48,65,63,44,45,79,76,72,52,79,82,79,76,86,84,82,78,84,79,80,67,78,53,58,68,39,52,67,21,39,53,58,13,51,53,26,37,53,47,13,56,54,39,23,74,74,66,34,76,85,34,67,68,20,54,54,27,39,51,51,13,51,54,25,43,52,47,20,54,56,45,35,76,68,44,93,57,40,91,62,63,69,73,56,61,72,38,61,71,56,41,50,52,51,51,51,52,51,52,51,49,50,56,68,68,70,108